Protein AF-A0A7S3BMP3-F1 (afdb_monomer)

Secondary structure (DSSP, 8-state):
---EEEESS-TTSHHHHHHHTTTTTT-EE--S--SHHHHHHHHTTS-EEEEE--TTTTS-GGGSPP-HHHHHHHHHTT-EEEEE---HHHHHHTBTTEEEE-HHHHHHHHHHHHT-S-HHHHHHHHHHHHHHHT-HHHHHHHTT--GGGS--GGGHHHHHTSPP-----PPP---------------------------PPP------------------------------

Structure (mmCIF, N/CA/C/O backbone):
data_AF-A0A7S3BMP3-F1
#
_entry.id   AF-A0A7S3BMP3-F1
#
loop_
_atom_site.group_PDB
_atom_site.id
_atom_site.type_symbol
_atom_site.label_atom_id
_atom_site.label_alt_id
_atom_site.label_comp_id
_atom_site.label_asym_id
_atom_site.label_entity_id
_atom_site.label_seq_id
_atom_site.pdbx_PDB_ins_code
_atom_site.Cartn_x
_atom_site.Cartn_y
_atom_site.Cartn_z
_atom_site.occupancy
_atom_site.B_iso_or_equiv
_atom_site.auth_seq_id
_atom_site.auth_comp_id
_atom_site.auth_asym_id
_atom_site.auth_atom_id
_atom_site.pdbx_PDB_model_num
ATOM 1 N N . SER A 1 1 ? -17.776 -0.643 12.050 1.00 84.88 1 SER A N 1
ATOM 2 C CA . SER A 1 1 ? -16.467 -0.207 12.570 1.00 84.88 1 SER A CA 1
ATOM 3 C C . SER A 1 1 ? -15.892 0.870 11.683 1.00 84.88 1 SER A C 1
ATOM 5 O O . SER A 1 1 ? -15.974 0.724 10.465 1.00 84.88 1 SER A O 1
ATOM 7 N N . ALA A 1 2 ? -15.341 1.925 12.284 1.00 92.81 2 ALA A N 1
ATOM 8 C CA . ALA A 1 2 ? -14.641 2.977 11.555 1.00 92.81 2 ALA A CA 1
ATOM 9 C C . ALA A 1 2 ? -13.410 2.409 10.816 1.00 92.81 2 ALA A C 1
ATOM 11 O O . ALA A 1 2 ? -12.827 1.422 11.285 1.00 92.81 2 ALA A O 1
ATOM 12 N N . PRO A 1 3 ? -13.031 2.983 9.661 1.00 96.38 3 PRO A N 1
ATOM 13 C CA . PRO A 1 3 ? -11.781 2.636 9.006 1.00 96.38 3 PRO A CA 1
ATOM 14 C C . PRO A 1 3 ? -10.587 3.057 9.869 1.00 96.38 3 PRO A C 1
ATOM 16 O O . PRO A 1 3 ? -10.658 4.025 10.625 1.00 96.38 3 PRO A O 1
ATOM 19 N N . ARG A 1 4 ? -9.481 2.325 9.749 1.00 97.19 4 ARG A N 1
ATOM 20 C CA . ARG A 1 4 ? -8.233 2.596 10.469 1.00 97.19 4 ARG A CA 1
ATOM 21 C C . ARG A 1 4 ? -7.060 2.650 9.510 1.00 97.19 4 ARG A C 1
ATOM 23 O O . ARG A 1 4 ? -6.982 1.824 8.603 1.00 97.19 4 ARG A O 1
ATOM 30 N N . ALA A 1 5 ? -6.142 3.582 9.742 1.00 97.94 5 ALA A N 1
ATOM 31 C CA . ALA A 1 5 ? -4.924 3.699 8.958 1.00 97.94 5 ALA A CA 1
ATOM 32 C C . ALA A 1 5 ? -3.720 3.110 9.713 1.00 97.94 5 ALA A C 1
ATOM 34 O O . ALA A 1 5 ? -3.525 3.347 10.908 1.00 97.94 5 ALA A O 1
ATOM 35 N N . LEU A 1 6 ? -2.932 2.296 9.019 1.00 97.81 6 LEU A N 1
ATOM 36 C CA . LEU A 1 6 ? -1.834 1.501 9.555 1.00 97.81 6 LEU A CA 1
ATOM 37 C C . LEU A 1 6 ? -0.587 1.734 8.705 1.00 97.81 6 LEU A C 1
ATOM 39 O O . LEU A 1 6 ? -0.662 1.710 7.483 1.00 97.81 6 LEU A O 1
ATOM 43 N N . PHE A 1 7 ? 0.563 1.930 9.330 1.00 97.38 7 PHE A N 1
ATOM 44 C CA . PHE A 1 7 ? 1.823 2.137 8.626 1.00 97.38 7 PHE A CA 1
ATOM 45 C C . PHE A 1 7 ? 2.618 0.839 8.503 1.00 97.38 7 PHE A C 1
ATOM 47 O O . PHE A 1 7 ? 2.866 0.160 9.498 1.00 97.38 7 PHE A O 1
ATOM 54 N N . LEU A 1 8 ? 3.023 0.495 7.281 1.00 96.00 8 LEU A N 1
ATOM 55 C CA . LEU A 1 8 ? 3.808 -0.695 6.966 1.00 96.00 8 LEU A CA 1
ATOM 56 C C . LEU A 1 8 ? 5.298 -0.413 7.129 1.00 96.00 8 LEU A C 1
ATOM 58 O O . LEU A 1 8 ? 6.032 -0.211 6.167 1.00 96.00 8 LEU A O 1
ATOM 62 N N . GLY A 1 9 ? 5.783 -0.460 8.360 1.00 92.38 9 GLY A N 1
ATOM 63 C CA . GLY A 1 9 ? 7.191 -0.209 8.609 1.00 92.38 9 GLY A CA 1
ATOM 64 C C . GLY A 1 9 ? 7.473 0.201 10.032 1.00 92.38 9 GLY A C 1
ATOM 65 O O . GLY A 1 9 ? 6.566 0.399 10.839 1.00 92.38 9 GLY A O 1
ATOM 66 N N . ASP A 1 10 ? 8.762 0.299 10.310 1.00 93.50 10 ASP A N 1
ATOM 67 C CA . ASP A 1 10 ? 9.271 0.910 11.520 1.00 93.50 10 ASP A CA 1
ATOM 68 C C . ASP A 1 10 ? 9.421 2.427 11.280 1.00 93.50 10 ASP A C 1
ATOM 70 O O . ASP A 1 10 ? 10.140 2.811 10.346 1.00 93.50 10 ASP A O 1
ATOM 74 N N . PRO A 1 11 ? 8.681 3.274 12.020 1.00 91.56 11 PRO A N 1
ATOM 75 C CA . PRO A 1 11 ? 8.736 4.725 11.874 1.00 91.56 11 PRO A CA 1
ATOM 76 C C . PRO A 1 11 ? 10.006 5.343 12.467 1.00 91.56 11 PRO A C 1
ATOM 78 O O . PRO A 1 11 ? 10.297 6.494 12.157 1.00 91.56 11 PRO A O 1
ATOM 81 N N . ASP A 1 12 ? 10.738 4.607 13.303 1.00 91.06 12 ASP A N 1
ATOM 82 C CA . ASP A 1 12 ? 11.888 5.121 14.047 1.00 91.06 12 ASP A CA 1
ATOM 83 C C . ASP A 1 12 ? 13.221 4.758 13.370 1.00 91.06 12 ASP A C 1
ATOM 85 O O . ASP A 1 12 ? 14.288 5.180 13.812 1.00 91.06 12 ASP A O 1
ATOM 89 N N . LEU A 1 13 ? 13.171 4.043 12.237 1.00 90.62 13 LEU A N 1
ATOM 90 C CA . LEU A 1 13 ? 14.314 3.937 11.333 1.00 90.62 13 LEU A CA 1
ATOM 91 C C . LEU A 1 13 ? 14.705 5.337 10.853 1.00 90.62 13 LEU A C 1
ATOM 93 O O . LEU A 1 13 ? 13.881 6.045 10.271 1.00 90.62 13 LEU A O 1
ATOM 97 N N . GLU A 1 14 ? 15.971 5.705 11.052 1.00 89.00 14 GLU A N 1
ATOM 98 C CA . GLU A 1 14 ? 16.515 7.035 10.744 1.00 89.00 14 GLU A CA 1
ATOM 99 C C . GLU A 1 14 ? 16.154 7.506 9.326 1.00 89.00 14 GLU A C 1
ATOM 101 O O . GLU A 1 14 ? 15.726 8.642 9.121 1.00 89.00 14 GLU A O 1
ATOM 106 N N . GLU A 1 15 ? 16.233 6.593 8.356 1.00 87.31 15 GLU A N 1
ATOM 107 C CA . GLU A 1 15 ? 15.939 6.852 6.945 1.00 87.31 15 GLU A CA 1
ATOM 108 C C . GLU A 1 15 ? 14.454 7.207 6.689 1.00 87.31 15 GLU A C 1
ATOM 110 O O . GLU A 1 15 ? 14.139 7.874 5.704 1.00 87.31 15 GLU A O 1
ATOM 115 N N . ARG A 1 16 ? 13.538 6.802 7.585 1.00 89.19 16 ARG A N 1
ATOM 116 C CA . ARG A 1 16 ? 12.077 6.985 7.475 1.00 89.19 16 ARG A CA 1
ATOM 117 C C . ARG A 1 16 ? 11.505 8.043 8.408 1.00 89.19 16 ARG A C 1
ATOM 119 O O . ARG A 1 16 ? 10.469 8.618 8.069 1.00 89.19 16 ARG A O 1
ATOM 126 N N . ALA A 1 17 ? 12.147 8.300 9.547 1.00 89.69 17 ALA A N 1
ATOM 127 C CA . ALA A 1 17 ? 11.606 9.138 10.617 1.00 89.69 17 ALA A CA 1
ATOM 128 C C . ALA A 1 17 ? 11.091 10.489 10.096 1.00 89.69 17 ALA A C 1
ATOM 130 O O . ALA A 1 17 ? 9.929 10.837 10.305 1.00 89.69 17 ALA A O 1
ATOM 131 N N . ARG A 1 18 ? 11.905 11.180 9.285 1.00 88.31 18 ARG A N 1
ATOM 132 C CA . ARG A 1 18 ? 11.559 12.492 8.707 1.00 88.31 18 ARG A CA 1
ATOM 133 C C . ARG A 1 18 ? 10.336 12.454 7.787 1.00 88.31 18 ARG A C 1
ATOM 135 O O . ARG A 1 18 ? 9.544 13.389 7.769 1.00 88.31 18 ARG A O 1
ATOM 142 N N . CYS A 1 19 ? 10.167 11.386 7.012 1.00 90.06 19 CYS A N 1
ATOM 143 C CA . CYS A 1 19 ? 9.026 11.246 6.105 1.00 90.06 19 CYS A CA 1
ATOM 144 C C . CYS A 1 19 ? 7.752 10.821 6.839 1.00 90.06 19 CYS A C 1
ATOM 146 O O . CYS A 1 19 ? 6.643 11.069 6.366 1.00 90.06 19 CYS A O 1
ATOM 148 N N . PHE A 1 20 ? 7.906 10.168 7.990 1.00 92.62 20 PHE A N 1
ATOM 149 C CA . PHE A 1 20 ? 6.795 9.680 8.787 1.00 92.62 20 PHE A CA 1
ATOM 150 C C . PHE A 1 20 ? 6.153 10.764 9.661 1.00 92.62 20 PHE A C 1
ATOM 152 O O . PHE A 1 20 ? 4.978 10.639 10.004 1.00 92.62 20 PHE A O 1
ATOM 159 N N . ASP A 1 21 ? 6.862 11.846 9.987 1.00 91.62 21 ASP A N 1
ATOM 160 C CA . ASP A 1 21 ? 6.360 12.894 10.888 1.00 91.62 21 ASP A CA 1
ATOM 161 C C . ASP A 1 21 ? 4.999 13.462 10.458 1.00 91.62 21 ASP A C 1
ATOM 163 O O . ASP A 1 21 ? 4.085 13.596 11.275 1.00 91.62 21 ASP A O 1
ATOM 167 N N . GLY A 1 22 ? 4.798 13.680 9.154 1.00 89.81 22 GLY A N 1
ATOM 168 C CA . GLY A 1 22 ? 3.518 14.141 8.605 1.00 89.81 22 GLY A CA 1
ATOM 169 C C . GLY A 1 22 ? 2.367 13.130 8.722 1.00 89.81 22 GLY A C 1
ATOM 170 O O . GLY A 1 22 ? 1.196 13.516 8.637 1.00 89.81 22 GLY A O 1
ATOM 171 N N . LEU A 1 23 ? 2.676 11.849 8.936 1.00 95.31 23 LEU A N 1
ATOM 172 C CA . LEU A 1 23 ? 1.728 10.737 9.044 1.00 95.31 23 LEU A CA 1
ATOM 173 C C . LEU A 1 23 ? 1.506 10.275 10.490 1.00 95.31 23 LEU A C 1
ATOM 175 O O . LEU A 1 23 ? 0.469 9.673 10.763 1.00 95.31 23 LEU A O 1
ATOM 179 N N . ARG A 1 24 ? 2.420 10.582 11.421 1.00 95.44 24 ARG A N 1
ATOM 180 C CA . ARG A 1 24 ? 2.445 10.058 12.802 1.00 95.44 24 ARG A CA 1
ATOM 181 C C . ARG A 1 24 ? 1.131 10.244 13.571 1.00 95.44 24 ARG A C 1
ATOM 183 O O . ARG A 1 24 ? 0.750 9.377 14.346 1.00 95.44 24 ARG A O 1
ATOM 190 N N . ALA A 1 25 ? 0.412 11.339 13.323 1.00 95.44 25 ALA A N 1
ATOM 191 C CA . ALA A 1 25 ? -0.882 11.615 13.956 1.00 95.44 25 ALA A CA 1
ATOM 192 C C . ALA A 1 25 ? -2.070 10.833 13.353 1.00 95.44 25 ALA A C 1
ATOM 194 O O . ALA A 1 25 ? -3.151 10.822 13.934 1.00 95.44 25 ALA A O 1
ATOM 195 N N . LEU A 1 26 ? -1.903 10.225 12.174 1.00 96.44 26 LEU A N 1
ATOM 196 C CA . LEU A 1 26 ? -2.984 9.600 11.403 1.00 96.44 26 LEU A CA 1
ATOM 197 C C . LEU A 1 26 ? -2.909 8.075 11.374 1.00 96.44 26 LEU A C 1
ATOM 199 O O . LEU A 1 26 ? -3.932 7.418 11.190 1.00 96.44 26 LEU A O 1
ATOM 203 N N . VAL A 1 27 ? -1.708 7.510 11.488 1.00 97.31 27 VAL A N 1
ATOM 204 C CA . VAL A 1 27 ? -1.471 6.086 11.236 1.00 97.31 27 VAL A CA 1
ATOM 205 C C . VAL A 1 27 ? -0.788 5.419 12.421 1.00 97.31 27 VAL A C 1
ATOM 207 O O . VAL A 1 27 ? 0.075 6.003 13.071 1.00 97.31 27 VAL A O 1
ATOM 210 N N . ARG A 1 28 ? -1.135 4.156 12.677 1.00 96.81 28 ARG A N 1
ATOM 211 C CA . ARG A 1 28 ? -0.465 3.337 13.697 1.00 96.81 28 ARG A CA 1
ATOM 212 C C . ARG A 1 28 ? 0.578 2.417 13.050 1.00 96.81 28 ARG A C 1
ATOM 214 O O . ARG A 1 28 ? 0.211 1.697 12.121 1.00 96.81 28 ARG A O 1
ATOM 221 N N . PRO A 1 29 ? 1.832 2.370 13.528 1.00 96.19 29 PRO A N 1
ATOM 222 C CA . PRO A 1 29 ? 2.855 1.498 12.956 1.00 96.19 29 PRO A CA 1
ATOM 223 C C . PRO A 1 29 ? 2.541 0.008 13.139 1.00 96.19 29 PRO A C 1
ATOM 225 O O . PRO A 1 29 ? 1.998 -0.419 14.160 1.00 96.19 29 PRO A O 1
ATOM 228 N N . VAL A 1 30 ? 2.885 -0.778 12.117 1.00 95.44 30 VAL A N 1
ATOM 229 C CA . VAL A 1 30 ? 2.781 -2.239 12.059 1.00 95.44 30 VAL A CA 1
ATOM 230 C C . VAL A 1 30 ? 4.002 -2.787 11.303 1.00 95.44 30 VAL A C 1
ATOM 232 O O . VAL A 1 30 ? 4.040 -2.857 10.071 1.00 95.44 30 VAL A O 1
ATOM 235 N N . ASN A 1 31 ? 5.027 -3.197 12.046 1.00 91.38 31 ASN A N 1
ATOM 236 C CA . ASN A 1 31 ? 6.322 -3.648 11.515 1.00 91.38 31 ASN A CA 1
ATOM 237 C C . ASN A 1 31 ? 6.589 -5.158 11.674 1.00 91.38 31 ASN A C 1
ATOM 239 O O . ASN A 1 31 ? 7.436 -5.698 10.971 1.00 91.38 31 ASN A O 1
ATOM 243 N N . HIS A 1 32 ? 5.852 -5.859 12.537 1.00 91.06 32 HIS A N 1
ATOM 244 C CA . HIS A 1 32 ? 6.104 -7.266 12.886 1.00 91.06 32 HIS A CA 1
ATOM 245 C C . HIS A 1 32 ? 5.266 -8.283 12.088 1.00 91.06 32 HIS A C 1
ATOM 247 O O . HIS A 1 32 ? 5.291 -9.476 12.383 1.00 91.06 32 HIS A O 1
ATOM 253 N N . ILE A 1 33 ? 4.499 -7.834 11.090 1.00 92.88 33 ILE A N 1
ATOM 254 C CA . ILE A 1 33 ? 3.562 -8.687 10.345 1.00 92.88 33 ILE A CA 1
ATOM 255 C C . ILE A 1 33 ? 4.066 -8.940 8.926 1.00 92.88 33 ILE A C 1
ATOM 257 O O . ILE A 1 33 ? 4.252 -7.998 8.152 1.00 92.88 33 ILE A O 1
ATOM 261 N N . TRP A 1 34 ? 4.219 -10.230 8.610 1.00 91.94 34 TRP A N 1
ATOM 262 C CA . TRP A 1 34 ? 4.847 -10.740 7.384 1.00 91.94 34 TRP A CA 1
ATOM 263 C C . TRP A 1 34 ? 4.090 -11.911 6.741 1.00 91.94 34 TRP A C 1
ATOM 265 O O . TRP A 1 34 ? 4.636 -12.611 5.892 1.00 91.94 34 TRP A O 1
ATOM 275 N N . ASN A 1 35 ? 2.847 -12.172 7.156 1.00 95.06 35 ASN A N 1
ATOM 276 C CA . ASN A 1 35 ? 2.035 -13.243 6.584 1.00 95.06 35 ASN A CA 1
ATOM 277 C C . ASN A 1 35 ? 0.568 -12.828 6.415 1.00 95.06 35 ASN A C 1
ATOM 279 O O . ASN A 1 35 ? 0.055 -11.961 7.125 1.00 95.06 35 ASN A O 1
ATOM 283 N N . VAL A 1 36 ? -0.111 -13.484 5.472 1.00 95.38 36 VAL A N 1
ATOM 284 C CA . VAL A 1 36 ? -1.492 -13.163 5.082 1.00 95.38 36 VAL A CA 1
ATOM 285 C C . VAL A 1 36 ? -2.482 -13.379 6.228 1.00 95.38 36 VAL A C 1
ATOM 287 O O . VAL A 1 36 ? -3.408 -12.589 6.371 1.00 95.38 36 VAL A O 1
ATOM 290 N N . SER A 1 37 ? -2.301 -14.412 7.058 1.00 96.56 37 SER A N 1
ATOM 291 C CA . SER A 1 37 ? -3.217 -14.708 8.171 1.00 96.56 37 SER A CA 1
ATOM 292 C C . SER A 1 37 ? -3.239 -13.572 9.199 1.00 96.56 37 SER A C 1
ATOM 294 O O . SER A 1 37 ? -4.298 -13.050 9.536 1.00 96.56 37 SER A O 1
ATOM 296 N N . ALA A 1 38 ? -2.069 -13.081 9.601 1.00 95.88 38 ALA A N 1
ATOM 297 C CA . ALA A 1 38 ? -1.952 -11.943 10.504 1.00 95.88 38 ALA A CA 1
ATOM 298 C C . ALA A 1 38 ? -2.506 -10.644 9.886 1.00 95.88 38 ALA A C 1
ATOM 300 O O . ALA A 1 38 ? -3.177 -9.871 10.574 1.00 95.88 38 ALA A O 1
ATOM 301 N N . PHE A 1 39 ? -2.309 -10.418 8.580 1.00 96.75 39 PHE A N 1
ATOM 302 C CA . PHE A 1 39 ? -2.974 -9.309 7.889 1.00 96.75 39 PHE A CA 1
ATOM 303 C C . PHE A 1 39 ? -4.497 -9.463 7.852 1.00 96.75 39 PHE A C 1
ATOM 305 O O . PHE A 1 39 ? -5.196 -8.468 8.024 1.00 96.75 39 PHE A O 1
ATOM 312 N N . ARG A 1 40 ? -5.032 -10.679 7.686 1.00 96.50 40 ARG A N 1
ATOM 313 C CA . ARG A 1 40 ? -6.480 -10.936 7.756 1.00 96.50 40 ARG A CA 1
ATOM 314 C C . ARG A 1 40 ? -7.029 -10.614 9.135 1.00 96.50 40 ARG A C 1
ATOM 316 O O . ARG A 1 40 ? -8.026 -9.911 9.210 1.00 96.50 40 ARG A O 1
ATOM 323 N N . THR A 1 41 ? -6.343 -11.004 10.207 1.00 95.88 41 TH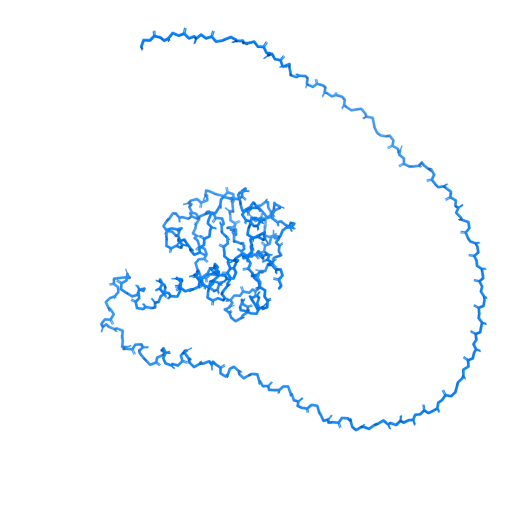R A N 1
ATOM 324 C CA . THR A 1 41 ? -6.710 -10.601 11.575 1.00 95.88 41 THR A CA 1
ATOM 325 C C . THR A 1 41 ? -6.723 -9.078 11.728 1.00 95.88 41 THR A C 1
ATOM 327 O O . THR A 1 41 ? -7.580 -8.522 12.411 1.00 95.88 41 THR A O 1
ATOM 330 N N . LEU A 1 42 ? -5.817 -8.358 11.055 1.00 94.62 42 LEU A N 1
ATOM 331 C CA . LEU A 1 42 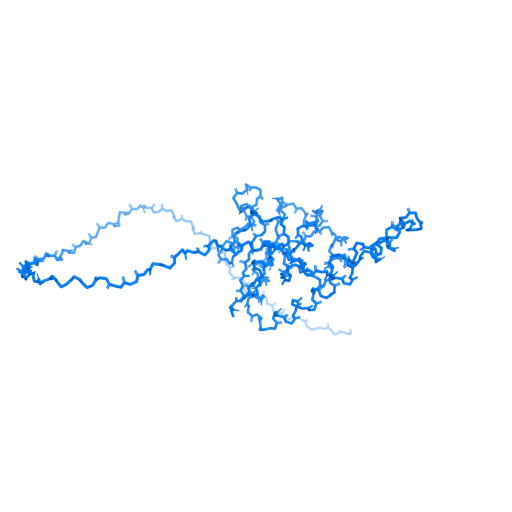? -5.874 -6.896 11.009 1.00 94.62 42 LEU A CA 1
ATOM 332 C C . LEU A 1 42 ? -6.985 -6.333 10.105 1.00 94.62 42 LEU A C 1
ATOM 334 O O . LEU A 1 42 ? -7.399 -5.190 10.291 1.00 94.62 42 LEU A O 1
ATOM 338 N N . CYS A 1 43 ? -7.460 -7.067 9.116 1.00 94.88 43 CYS A N 1
ATOM 339 C CA . CYS A 1 43 ? -8.583 -6.628 8.290 1.00 94.88 43 CYS A CA 1
ATOM 340 C C . CYS A 1 43 ? -9.930 -7.077 8.874 1.00 94.88 43 CYS A C 1
ATOM 342 O O . CYS A 1 43 ? -10.981 -6.659 8.395 1.00 94.88 43 CYS A O 1
ATOM 344 N N . ASP A 1 44 ? -9.918 -7.909 9.917 1.00 92.81 44 ASP A N 1
ATOM 345 C CA . ASP A 1 44 ? -11.135 -8.439 10.502 1.00 92.81 44 ASP A CA 1
ATOM 346 C C . ASP A 1 44 ? -11.926 -7.357 11.250 1.00 92.81 44 ASP A C 1
ATOM 348 O O . ASP A 1 44 ? -11.382 -6.440 11.879 1.00 92.81 44 ASP A O 1
ATOM 352 N N . GLY A 1 45 ? -13.248 -7.425 11.113 1.00 86.75 45 GLY A N 1
ATOM 353 C CA . GLY A 1 45 ? -14.201 -6.518 11.745 1.0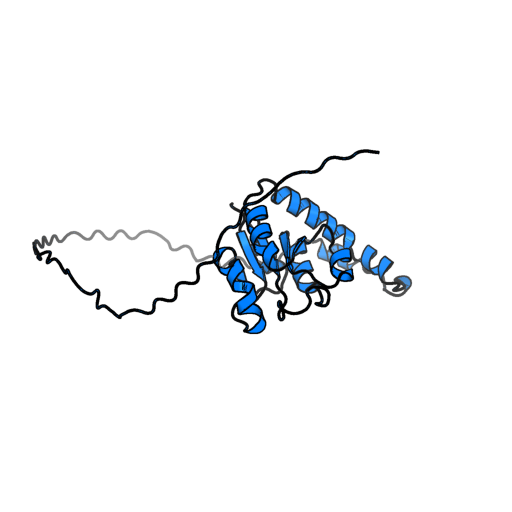0 86.75 45 GLY A CA 1
ATOM 354 C C . GLY A 1 45 ? -14.131 -5.042 11.318 1.00 86.75 45 GLY A C 1
ATOM 355 O O . GLY A 1 45 ? -15.030 -4.278 11.677 1.00 86.75 45 GLY A O 1
ATOM 356 N N . SER A 1 46 ? -13.131 -4.592 10.551 1.00 92.38 46 SER A N 1
ATOM 357 C CA . SER A 1 46 ? -12.929 -3.174 10.207 1.00 92.38 46 SER A CA 1
ATOM 358 C C . SER A 1 46 ? -12.185 -2.966 8.887 1.00 92.38 46 SER A C 1
ATOM 360 O O . SER A 1 46 ? -11.436 -3.817 8.432 1.00 92.38 46 SER A O 1
ATOM 362 N N . VAL A 1 47 ? -12.384 -1.806 8.260 1.00 94.88 47 VAL A N 1
ATOM 363 C CA . VAL A 1 47 ? -11.631 -1.432 7.056 1.00 94.88 47 VAL A CA 1
ATOM 364 C C . VAL A 1 47 ? -10.216 -1.018 7.459 1.00 94.88 47 VAL A C 1
ATOM 366 O O . VAL A 1 47 ? -10.052 -0.051 8.201 1.00 94.88 47 VAL A O 1
ATOM 369 N N . ALA A 1 48 ? -9.203 -1.721 6.955 1.00 97.31 48 ALA A N 1
ATOM 370 C CA . ALA A 1 48 ? -7.799 -1.386 7.173 1.00 97.31 48 ALA A CA 1
ATOM 371 C C . ALA A 1 48 ? -7.198 -0.707 5.931 1.00 97.31 48 ALA A C 1
ATOM 373 O O . ALA A 1 48 ? -7.221 -1.261 4.830 1.00 97.31 48 ALA A O 1
ATOM 374 N N . ILE A 1 49 ? -6.659 0.495 6.126 1.00 98.38 49 ILE A N 1
ATOM 375 C CA . ILE A 1 49 ? -5.907 1.263 5.132 1.00 98.38 49 ILE A CA 1
ATOM 376 C C . ILE A 1 49 ? -4.439 1.174 5.523 1.00 98.38 49 ILE A C 1
ATOM 378 O O . ILE A 1 49 ? -4.038 1.679 6.565 1.00 98.38 49 ILE A O 1
ATOM 382 N N . PHE A 1 50 ? -3.633 0.527 4.704 1.00 98.38 50 PHE A N 1
ATOM 383 C CA . PHE A 1 50 ? -2.203 0.411 4.907 1.00 98.38 50 PHE A CA 1
ATOM 384 C C . PHE A 1 50 ? -1.479 1.511 4.137 1.00 98.38 50 PHE A C 1
ATOM 386 O O . PHE A 1 50 ? -1.852 1.837 3.012 1.00 98.38 50 PHE A O 1
ATOM 393 N N . VAL A 1 51 ? -0.448 2.079 4.750 1.00 98.25 51 VAL A N 1
ATOM 394 C CA . VAL A 1 51 ? 0.395 3.126 4.177 1.00 98.25 51 VAL A CA 1
ATOM 395 C C . VAL A 1 51 ? 1.817 2.602 4.097 1.00 98.25 51 VAL A C 1
ATOM 397 O O . VAL A 1 51 ? 2.397 2.234 5.118 1.00 98.25 51 VAL A O 1
ATOM 400 N N . ASN A 1 52 ? 2.362 2.562 2.888 1.00 97.31 52 ASN A N 1
ATOM 401 C CA . ASN A 1 52 ? 3.735 2.171 2.609 1.00 97.31 52 ASN A CA 1
ATOM 402 C C . ASN A 1 52 ? 4.587 3.402 2.275 1.00 97.31 52 ASN A C 1
ATOM 404 O O . ASN A 1 52 ? 4.197 4.223 1.447 1.00 97.31 52 ASN A O 1
ATOM 408 N N . VAL A 1 53 ? 5.759 3.507 2.899 1.00 95.94 53 VAL A N 1
ATOM 409 C CA . VAL A 1 53 ? 6.771 4.532 2.606 1.00 95.94 53 VAL A CA 1
ATOM 410 C C . VAL A 1 53 ? 8.114 3.831 2.446 1.00 95.94 53 VAL A C 1
ATOM 412 O O . VAL A 1 53 ? 8.475 2.966 3.254 1.00 95.94 53 VAL A O 1
ATOM 415 N N . HIS A 1 54 ? 8.867 4.186 1.406 1.00 94.88 54 HIS A N 1
ATOM 416 C CA . HIS A 1 54 ? 10.157 3.558 1.130 1.00 94.88 54 HIS A CA 1
ATOM 417 C C . HIS A 1 54 ? 11.162 3.848 2.255 1.00 94.88 54 HIS A C 1
ATOM 419 O O . HIS A 1 54 ? 11.018 4.812 3.003 1.00 94.88 54 HIS A O 1
ATOM 425 N N . LYS A 1 55 ? 12.176 2.990 2.437 1.00 90.50 55 LYS A N 1
ATOM 426 C CA . LYS A 1 55 ? 13.218 3.226 3.458 1.00 90.50 55 LYS A CA 1
ATOM 427 C C . LYS A 1 55 ? 13.936 4.550 3.221 1.00 90.50 55 LYS A C 1
ATOM 429 O O . LYS A 1 55 ? 14.042 5.344 4.137 1.00 90.50 55 LYS A O 1
ATOM 434 N N . ARG A 1 56 ? 14.322 4.821 1.975 1.00 89.38 56 ARG A N 1
ATOM 435 C CA . ARG A 1 56 ? 14.988 6.058 1.553 1.00 89.38 56 ARG A CA 1
ATOM 436 C C . ARG A 1 56 ? 13.996 7.009 0.897 1.00 89.38 56 ARG A C 1
ATOM 438 O O . ARG A 1 56 ? 14.144 7.396 -0.255 1.00 89.38 56 ARG A O 1
ATOM 445 N N . CYS A 1 57 ? 12.950 7.341 1.636 1.00 87.44 57 CYS A N 1
ATOM 446 C CA . CYS A 1 57 ? 11.786 8.082 1.156 1.00 87.44 57 CYS A CA 1
ATOM 447 C C . CYS A 1 57 ? 12.091 9.484 0.601 1.00 87.44 57 CYS A C 1
ATOM 449 O O . CYS A 1 57 ? 11.268 10.033 -0.119 1.00 87.44 57 CYS A O 1
ATOM 451 N N . THR A 1 58 ? 13.255 10.065 0.896 1.00 85.38 58 THR A N 1
ATOM 452 C CA . THR A 1 58 ? 13.696 11.350 0.329 1.00 85.38 58 THR A CA 1
ATOM 453 C C . THR A 1 58 ? 14.420 11.222 -1.014 1.00 85.38 58 THR A C 1
ATOM 455 O O . THR A 1 58 ? 14.697 12.236 -1.651 1.00 85.38 58 THR A O 1
ATOM 458 N N . GLN A 1 59 ? 14.759 10.003 -1.448 1.00 84.25 59 GLN A N 1
ATOM 459 C CA . GLN A 1 59 ? 15.333 9.766 -2.773 1.00 84.25 59 GLN A CA 1
ATOM 460 C C . GLN A 1 59 ? 14.266 9.927 -3.861 1.00 84.25 59 GLN A C 1
ATOM 462 O O . GLN A 1 59 ? 13.074 9.959 -3.563 1.00 84.25 59 GLN A O 1
ATOM 467 N N . SER A 1 60 ? 14.701 10.026 -5.124 1.00 81.31 60 SER A N 1
ATOM 468 C CA . SER A 1 60 ? 13.790 10.114 -6.272 1.00 81.31 60 SER A CA 1
ATOM 469 C C . SER A 1 60 ? 12.722 9.024 -6.183 1.00 81.31 60 SER A C 1
ATOM 471 O O . SER A 1 60 ? 13.031 7.833 -6.249 1.00 81.31 60 SER A O 1
ATOM 473 N N . GLU A 1 61 ? 11.465 9.433 -6.007 1.00 77.25 61 GLU A N 1
ATOM 474 C CA . GLU A 1 61 ? 10.366 8.497 -5.760 1.00 77.25 61 GLU A CA 1
ATOM 475 C C . GLU A 1 61 ? 10.150 7.561 -6.968 1.00 77.25 61 GLU A C 1
ATOM 477 O O . GLU A 1 61 ? 9.701 6.432 -6.822 1.00 77.25 61 GLU A O 1
ATOM 482 N N . LEU A 1 62 ? 10.573 7.986 -8.163 1.00 83.19 62 LEU A N 1
ATOM 483 C CA . LEU A 1 62 ? 10.420 7.245 -9.419 1.00 83.19 62 LEU A CA 1
ATOM 484 C C . LEU A 1 62 ? 11.511 6.192 -9.670 1.00 83.19 62 LEU A C 1
ATOM 486 O O . LEU A 1 62 ? 11.506 5.548 -10.716 1.00 83.19 62 LEU A O 1
ATOM 490 N N . THR A 1 63 ? 12.461 6.016 -8.748 1.00 88.75 63 THR A N 1
ATOM 491 C CA . THR A 1 63 ? 13.523 5.001 -8.875 1.00 88.75 63 THR A CA 1
ATOM 492 C C . THR A 1 63 ? 13.463 3.922 -7.800 1.00 88.75 63 THR A C 1
ATOM 494 O O . THR A 1 63 ? 14.208 2.946 -7.876 1.00 88.75 63 THR A O 1
ATOM 497 N N . GLN A 1 64 ? 12.591 4.071 -6.800 1.00 92.62 64 GLN A N 1
ATOM 498 C CA . GLN A 1 64 ? 12.468 3.093 -5.724 1.00 92.62 64 GLN A CA 1
ATOM 499 C C . GLN A 1 64 ? 11.638 1.889 -6.189 1.00 92.62 64 GLN A C 1
ATOM 501 O O . GLN A 1 64 ? 10.556 2.080 -6.749 1.00 92.62 64 GLN A O 1
ATOM 506 N N . PRO A 1 65 ? 12.091 0.650 -5.933 1.00 95.00 65 PRO A N 1
ATOM 507 C CA . PRO A 1 65 ? 11.284 -0.526 -6.217 1.00 95.00 65 PRO A CA 1
ATOM 508 C C . PRO A 1 65 ? 10.072 -0.572 -5.284 1.00 95.00 65 PRO A C 1
ATOM 510 O O . PRO A 1 65 ? 10.163 -0.270 -4.086 1.00 95.00 65 PRO A O 1
ATOM 513 N N . PHE A 1 66 ? 8.933 -0.994 -5.817 1.00 96.56 66 PHE A N 1
ATOM 514 C CA . PHE A 1 66 ? 7.741 -1.222 -5.014 1.00 96.56 66 PHE A CA 1
ATOM 515 C C . PHE A 1 66 ? 7.883 -2.484 -4.143 1.00 96.56 66 PHE A C 1
ATOM 517 O O . PHE A 1 66 ? 8.382 -3.516 -4.589 1.00 96.56 66 PHE A O 1
ATOM 524 N N . GLU A 1 67 ? 7.405 -2.444 -2.891 1.00 95.31 67 GLU A N 1
ATOM 525 C CA . GLU A 1 67 ? 7.427 -3.595 -1.966 1.00 95.31 67 GLU A CA 1
ATOM 526 C C . GLU A 1 67 ? 6.336 -4.637 -2.323 1.00 95.31 67 GLU A C 1
ATOM 528 O O . GLU A 1 67 ? 5.451 -4.956 -1.522 1.00 95.31 67 GLU A O 1
ATOM 533 N N . ALA A 1 68 ? 6.397 -5.182 -3.543 1.00 96.31 68 ALA A N 1
ATOM 534 C CA . ALA A 1 68 ? 5.385 -6.041 -4.161 1.00 96.31 68 ALA A CA 1
ATOM 535 C C . ALA A 1 68 ? 4.978 -7.245 -3.293 1.00 96.31 68 ALA A C 1
ATOM 537 O O . ALA A 1 68 ? 3.791 -7.550 -3.166 1.00 96.31 68 ALA A O 1
ATOM 538 N N . VAL A 1 69 ? 5.944 -7.896 -2.631 1.00 95.31 69 VAL A N 1
ATOM 539 C CA . VAL A 1 69 ? 5.688 -9.048 -1.744 1.00 95.31 69 VAL A CA 1
ATOM 540 C C . VAL A 1 69 ? 4.763 -8.658 -0.591 1.00 95.31 69 VAL A C 1
ATOM 542 O O . VAL A 1 69 ? 3.781 -9.347 -0.312 1.00 95.31 69 VAL A O 1
ATOM 545 N N . ARG A 1 70 ? 5.037 -7.528 0.067 1.00 95.50 70 ARG A N 1
ATOM 546 C CA . ARG A 1 70 ? 4.236 -7.059 1.201 1.00 95.50 70 ARG A CA 1
ATOM 547 C C . ARG A 1 70 ? 2.879 -6.534 0.742 1.00 95.50 70 ARG A C 1
ATOM 549 O O . ARG A 1 70 ? 1.863 -6.815 1.379 1.00 95.50 70 ARG A O 1
ATOM 556 N N . ALA A 1 71 ? 2.846 -5.844 -0.395 1.00 97.38 71 ALA A N 1
ATOM 557 C CA . ALA A 1 71 ? 1.612 -5.387 -1.020 1.00 97.38 71 ALA A CA 1
ATOM 558 C C . ALA A 1 71 ? 0.673 -6.552 -1.366 1.00 97.38 71 ALA A C 1
ATOM 560 O O . ALA A 1 71 ? -0.513 -6.501 -1.043 1.00 97.38 71 ALA A O 1
ATOM 561 N N . ALA A 1 72 ? 1.200 -7.636 -1.943 1.00 97.50 72 ALA A N 1
ATOM 562 C CA . ALA A 1 72 ? 0.429 -8.831 -2.274 1.00 97.50 72 ALA A CA 1
ATOM 563 C C . ALA A 1 72 ? -0.237 -9.451 -1.036 1.00 97.50 72 ALA A C 1
ATOM 565 O O . ALA A 1 72 ? -1.399 -9.859 -1.097 1.00 97.50 72 ALA A O 1
ATOM 566 N N . GLN A 1 73 ? 0.459 -9.479 0.105 1.00 97.50 73 GLN A N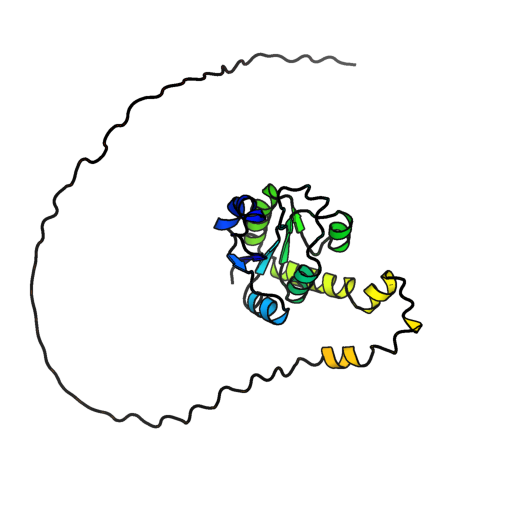 1
ATOM 567 C CA . GLN A 1 73 ? -0.101 -9.990 1.359 1.00 97.50 73 GLN A CA 1
ATOM 568 C C . GLN A 1 73 ? -1.258 -9.125 1.874 1.00 97.50 73 GLN A C 1
ATOM 570 O O . GLN A 1 73 ? -2.298 -9.660 2.261 1.00 97.50 73 GLN A O 1
ATOM 575 N N . VAL A 1 74 ? -1.102 -7.798 1.831 1.00 97.81 74 VAL A N 1
ATOM 576 C CA . VAL A 1 74 ? -2.145 -6.835 2.219 1.00 97.81 74 VAL A CA 1
ATOM 577 C C . VAL A 1 74 ? -3.375 -6.959 1.319 1.00 97.81 74 VAL A C 1
ATOM 579 O O . VAL A 1 74 ? -4.494 -7.086 1.819 1.00 97.81 74 VAL A O 1
ATOM 582 N N . LEU A 1 75 ? -3.178 -6.974 -0.002 1.00 98.06 75 LEU A N 1
ATOM 583 C CA . LEU A 1 75 ? -4.267 -7.064 -0.979 1.00 98.06 75 LEU A CA 1
ATOM 584 C C . LEU A 1 75 ? -4.999 -8.411 -0.871 1.00 98.06 75 LEU A C 1
ATOM 586 O O . LEU A 1 75 ? -6.229 -8.453 -0.893 1.00 98.06 75 LEU A O 1
ATOM 590 N N . SER A 1 76 ? -4.264 -9.506 -0.649 1.00 96.94 76 SER A N 1
ATOM 591 C CA . SER A 1 76 ? -4.836 -10.840 -0.404 1.00 96.94 76 SER A CA 1
ATOM 592 C C . SER A 1 76 ? -5.664 -10.922 0.880 1.00 96.94 76 SER A C 1
ATOM 594 O O . SER A 1 76 ? -6.591 -11.732 0.972 1.00 96.94 76 SER A O 1
ATOM 596 N N . ALA A 1 77 ? -5.323 -10.110 1.882 1.00 97.12 77 ALA A N 1
ATOM 597 C CA . ALA A 1 77 ? -6.042 -10.016 3.146 1.00 97.12 77 ALA A CA 1
ATOM 598 C C . ALA A 1 77 ? -7.261 -9.076 3.097 1.00 97.12 77 ALA A C 1
ATOM 600 O O . ALA A 1 77 ? -8.017 -9.032 4.065 1.00 97.12 77 ALA A O 1
ATOM 601 N N . GLY A 1 78 ? -7.477 -8.355 1.990 1.00 96.94 78 GLY A N 1
ATOM 602 C CA . GLY A 1 78 ? -8.571 -7.389 1.852 1.00 96.94 78 GLY A CA 1
ATOM 603 C C . GLY A 1 78 ? -8.259 -6.003 2.428 1.00 96.94 78 GLY A C 1
ATOM 604 O O . GLY A 1 78 ? -9.178 -5.254 2.754 1.00 96.94 78 GLY A O 1
ATOM 605 N N . GLY A 1 79 ? -6.982 -5.647 2.568 1.00 97.62 79 GLY A N 1
ATOM 606 C CA . GLY A 1 79 ? -6.575 -4.289 2.921 1.00 97.62 79 GLY A CA 1
ATOM 607 C C . GLY A 1 79 ? -6.619 -3.336 1.724 1.00 97.62 79 GLY A C 1
ATOM 608 O O . GLY A 1 79 ? -6.436 -3.742 0.576 1.00 97.62 79 GLY A O 1
ATOM 609 N N . LEU A 1 80 ? -6.817 -2.045 1.993 1.00 98.31 80 LEU A N 1
ATOM 610 C CA . LEU A 1 80 ? -6.500 -0.982 1.035 1.00 98.31 80 LEU A CA 1
ATOM 611 C C . LEU A 1 80 ? -5.040 -0.577 1.212 1.00 98.31 80 LEU A C 1
ATOM 613 O O . LEU A 1 80 ? -4.569 -0.524 2.342 1.00 98.31 80 LEU A O 1
ATOM 617 N N . LEU A 1 81 ? -4.342 -0.260 0.124 1.00 98.56 81 LEU A N 1
ATOM 618 C CA . LEU A 1 81 ? -2.946 0.164 0.174 1.00 98.56 81 LEU A CA 1
ATOM 619 C C . LEU A 1 81 ? -2.771 1.530 -0.493 1.00 98.56 81 LEU A C 1
ATOM 621 O O . LEU A 1 81 ? -3.132 1.718 -1.658 1.00 98.56 81 LEU A O 1
ATOM 625 N N . LEU A 1 82 ? -2.210 2.461 0.271 1.00 98.56 82 LEU A N 1
ATOM 626 C CA . LEU A 1 82 ? -1.583 3.685 -0.205 1.00 98.56 82 LEU A CA 1
ATOM 627 C C . LEU A 1 82 ? -0.071 3.473 -0.172 1.00 98.56 82 LEU A C 1
ATOM 629 O O . LEU A 1 82 ? 0.453 2.966 0.821 1.00 98.56 82 LEU A O 1
ATOM 633 N N . SER A 1 83 ? 0.636 3.872 -1.218 1.00 98.12 83 SER A N 1
ATOM 634 C CA . SER A 1 83 ? 2.097 3.817 -1.247 1.00 98.12 83 SER A CA 1
ATOM 635 C C . SER A 1 83 ? 2.664 5.160 -1.665 1.00 98.12 83 SER A C 1
ATOM 637 O O . SER A 1 83 ? 2.059 5.868 -2.472 1.00 98.12 83 SER A O 1
ATOM 639 N N . GLN A 1 84 ? 3.845 5.490 -1.145 1.00 97.25 84 GLN A N 1
ATOM 640 C CA . GLN A 1 84 ? 4.720 6.448 -1.809 1.00 97.25 84 GLN A CA 1
ATOM 641 C C . GLN A 1 84 ? 4.905 6.028 -3.280 1.00 97.25 84 GLN A C 1
ATOM 643 O O . GLN A 1 84 ? 4.872 4.823 -3.570 1.00 97.25 84 GLN A O 1
ATOM 648 N N . ARG A 1 85 ? 5.054 7.006 -4.188 1.00 97.62 85 ARG A N 1
ATOM 649 C CA . ARG A 1 85 ? 5.426 6.755 -5.589 1.00 97.62 85 ARG A CA 1
ATOM 650 C C . ARG A 1 85 ? 6.648 5.836 -5.655 1.00 97.62 85 ARG A C 1
ATOM 652 O O . ARG A 1 85 ? 7.533 5.920 -4.804 1.00 97.62 85 ARG A O 1
ATOM 659 N N . ALA A 1 86 ? 6.646 4.978 -6.662 1.00 97.06 86 ALA A N 1
ATOM 660 C CA . ALA A 1 86 ? 7.660 3.974 -6.925 1.00 97.06 86 ALA A CA 1
ATOM 661 C C . ALA A 1 86 ? 8.069 4.028 -8.404 1.00 97.06 86 ALA A C 1
ATOM 663 O O . ALA A 1 86 ? 7.643 4.899 -9.169 1.00 97.06 86 ALA A O 1
ATOM 664 N N . HIS A 1 87 ? 8.889 3.072 -8.828 1.00 96.50 87 HIS A N 1
ATOM 665 C CA . HIS A 1 87 ? 9.256 2.923 -10.226 1.00 96.50 87 HIS A CA 1
ATOM 666 C C . HIS A 1 87 ? 8.006 2.808 -11.132 1.00 96.50 87 HIS A C 1
ATOM 668 O O . HIS A 1 87 ? 7.121 1.997 -10.841 1.00 96.50 87 HIS A O 1
ATOM 674 N N . PRO A 1 88 ? 7.916 3.547 -12.260 1.00 97.00 88 PRO A N 1
ATOM 675 C CA . PRO A 1 88 ? 6.704 3.600 -13.087 1.00 97.00 88 PRO A CA 1
ATOM 676 C C . PRO A 1 88 ? 6.187 2.241 -13.574 1.00 97.00 88 PRO A C 1
ATOM 678 O O . PRO A 1 88 ? 4.978 2.049 -13.691 1.00 97.00 88 PRO A O 1
ATOM 681 N N . ALA A 1 89 ? 7.084 1.286 -13.840 1.00 96.00 89 ALA A N 1
ATOM 682 C CA . ALA A 1 89 ? 6.690 -0.067 -14.238 1.00 96.00 89 ALA A CA 1
ATOM 683 C C . ALA A 1 89 ? 5.922 -0.803 -13.122 1.00 96.00 89 ALA A C 1
ATOM 685 O O . ALA A 1 89 ? 4.924 -1.467 -13.400 1.00 96.00 89 ALA A O 1
ATOM 686 N N . ASP A 1 90 ? 6.336 -0.632 -11.863 1.00 97.25 90 ASP A N 1
ATOM 687 C CA . ASP A 1 90 ? 5.644 -1.224 -10.716 1.00 97.25 90 ASP A CA 1
ATOM 688 C C . ASP A 1 90 ? 4.287 -0.545 -10.498 1.00 97.25 90 ASP A C 1
ATOM 690 O O . ASP A 1 90 ? 3.274 -1.201 -10.255 1.00 97.25 90 ASP A O 1
ATOM 694 N N . GLU A 1 91 ? 4.242 0.783 -10.621 1.00 98.06 91 GLU A N 1
ATOM 695 C CA . GLU A 1 91 ? 2.994 1.535 -10.489 1.00 98.06 91 GLU A CA 1
ATOM 696 C C . GLU A 1 91 ? 1.970 1.134 -11.556 1.00 98.06 91 GLU A C 1
ATOM 698 O O . GLU A 1 91 ? 0.782 1.004 -11.250 1.00 98.06 91 GLU A O 1
ATOM 703 N N . ALA A 1 92 ? 2.429 0.892 -12.788 1.00 97.50 92 ALA A N 1
ATOM 704 C CA . ALA A 1 92 ? 1.598 0.399 -13.877 1.00 97.50 92 ALA A CA 1
ATOM 705 C C . ALA A 1 92 ? 1.042 -1.005 -13.579 1.00 97.50 92 ALA A C 1
ATOM 707 O O . ALA A 1 92 ? -0.165 -1.222 -13.706 1.00 97.50 92 ALA A O 1
ATOM 708 N N . GLU A 1 93 ? 1.878 -1.937 -13.107 1.00 97.06 93 GLU A N 1
ATOM 709 C CA . GLU A 1 93 ? 1.457 -3.305 -12.761 1.00 97.06 93 GLU A CA 1
ATOM 710 C C . GLU A 1 93 ? 0.388 -3.314 -11.647 1.00 97.06 93 GLU A C 1
ATOM 712 O O . GLU A 1 93 ? -0.576 -4.090 -11.682 1.00 97.06 93 GLU A O 1
ATOM 717 N N . TYR A 1 94 ? 0.492 -2.396 -10.681 1.00 98.25 94 TYR A N 1
ATOM 718 C CA . TYR A 1 94 ? -0.433 -2.277 -9.547 1.00 98.25 94 TYR A CA 1
ATOM 719 C C . TYR A 1 94 ? -1.533 -1.217 -9.726 1.00 98.25 94 TYR A C 1
ATOM 721 O O . TYR A 1 94 ? -2.322 -0.980 -8.801 1.00 98.25 94 TYR A O 1
ATOM 729 N N . ALA A 1 95 ? -1.659 -0.625 -10.916 1.00 98.31 95 ALA A N 1
ATOM 730 C CA . ALA A 1 95 ? -2.645 0.411 -11.202 1.00 98.31 95 ALA A CA 1
ATOM 731 C C . ALA A 1 95 ? -4.078 -0.065 -10.899 1.00 98.31 95 ALA A C 1
ATOM 733 O O . ALA A 1 95 ? -4.505 -1.156 -11.303 1.00 98.31 95 ALA A O 1
ATOM 734 N N . GLY A 1 96 ? -4.819 0.755 -10.147 1.00 97.88 96 GLY A N 1
ATOM 735 C CA . GLY A 1 96 ? -6.182 0.470 -9.680 1.00 97.88 96 GLY A CA 1
ATOM 736 C C . GLY A 1 96 ? -6.270 -0.415 -8.427 1.00 97.88 96 GLY A C 1
ATOM 737 O O . GLY A 1 96 ? -7.320 -0.444 -7.783 1.00 97.88 96 GLY A O 1
ATOM 738 N N . LEU A 1 97 ? -5.182 -1.090 -8.040 1.00 98.44 97 LEU A N 1
ATOM 739 C CA . LEU A 1 97 ? -5.096 -1.917 -6.829 1.00 98.44 97 LEU A CA 1
ATOM 740 C C . LEU A 1 97 ? -4.488 -1.131 -5.662 1.00 98.44 97 LEU A C 1
ATOM 742 O O . LEU A 1 97 ? -4.967 -1.211 -4.528 1.00 98.44 97 LEU A O 1
ATOM 746 N N . VAL A 1 98 ? -3.466 -0.332 -5.963 1.00 98.56 98 VAL A N 1
ATOM 747 C CA . VAL A 1 98 ? -2.735 0.527 -5.026 1.00 98.56 98 VAL A CA 1
ATOM 748 C C . VAL A 1 98 ? -2.886 1.976 -5.479 1.00 98.56 98 VAL A C 1
ATOM 750 O O . VAL A 1 98 ? -2.895 2.249 -6.678 1.00 98.56 98 VAL A O 1
ATOM 753 N N . GLU A 1 99 ? -3.037 2.910 -4.538 1.00 98.38 99 GLU A N 1
ATOM 754 C CA . GLU A 1 99 ? -2.962 4.338 -4.869 1.00 98.38 99 GLU A CA 1
ATOM 755 C C . GLU A 1 99 ? -1.557 4.854 -4.540 1.00 98.38 99 GLU A C 1
ATOM 757 O O . GLU A 1 99 ? -1.136 4.828 -3.379 1.00 98.38 99 GLU A O 1
ATOM 762 N N . PHE A 1 100 ? -0.841 5.303 -5.570 1.00 98.31 100 PHE A N 1
ATOM 763 C CA . PHE A 1 100 ? 0.518 5.829 -5.467 1.00 98.31 100 PHE A CA 1
ATOM 764 C C . PHE A 1 100 ? 0.496 7.356 -5.394 1.00 98.31 100 PHE A C 1
ATOM 766 O O . PHE A 1 100 ? -0.023 8.020 -6.295 1.00 98.31 100 PHE A O 1
ATOM 773 N N . HIS A 1 101 ? 1.086 7.911 -4.340 1.00 97.81 101 HIS A N 1
ATOM 774 C CA . HIS A 1 101 ? 1.076 9.343 -4.027 1.00 97.81 101 HIS A CA 1
ATOM 775 C C . HIS A 1 101 ? 2.479 9.813 -3.664 1.00 97.81 101 HIS A C 1
ATOM 777 O O . HIS A 1 101 ? 3.260 9.035 -3.118 1.00 97.81 101 HIS A O 1
ATOM 783 N N . SER A 1 102 ? 2.810 11.078 -3.920 1.00 95.88 102 SER A N 1
ATOM 784 C CA . SER A 1 102 ? 4.039 11.643 -3.352 1.00 95.88 102 SER A CA 1
ATOM 785 C C . SER A 1 102 ? 3.924 11.751 -1.830 1.00 95.88 102 SER A C 1
ATOM 787 O O . SER A 1 102 ? 2.816 11.752 -1.276 1.00 95.88 102 SER A O 1
ATOM 789 N N . LEU A 1 103 ? 5.052 11.869 -1.126 1.00 92.12 103 LEU A N 1
ATOM 790 C CA . LEU A 1 103 ? 5.043 12.006 0.338 1.00 92.12 103 LEU A CA 1
ATOM 791 C C . LEU A 1 103 ? 4.077 13.086 0.871 1.00 92.12 103 LEU A C 1
ATOM 793 O O . LEU A 1 103 ? 3.286 12.767 1.765 1.00 92.12 103 LEU A O 1
ATOM 797 N N . PRO A 1 104 ? 4.048 14.328 0.338 1.00 92.62 104 PRO A N 1
ATOM 798 C CA . PRO A 1 104 ? 3.103 15.344 0.808 1.00 92.62 104 PRO A CA 1
ATOM 799 C C . PRO A 1 104 ? 1.633 14.964 0.574 1.00 92.62 104 PRO A C 1
ATOM 801 O O . PRO A 1 104 ? 0.759 15.319 1.365 1.00 92.62 104 PRO A O 1
ATOM 804 N N . GLN A 1 105 ? 1.349 14.227 -0.503 1.00 96.69 105 GLN A N 1
ATOM 805 C CA . GLN A 1 105 ? -0.006 13.827 -0.886 1.00 96.69 105 GLN A CA 1
ATOM 806 C C . GLN A 1 105 ? -0.535 12.656 -0.051 1.00 96.69 105 GLN A C 1
ATOM 808 O O . GLN A 1 105 ? -1.745 12.573 0.169 1.00 96.69 105 GLN A O 1
ATOM 813 N N . LEU A 1 106 ? 0.341 11.785 0.468 1.00 96.88 106 LEU A N 1
ATOM 814 C CA . LEU A 1 106 ? -0.060 10.622 1.269 1.00 96.88 106 LEU A CA 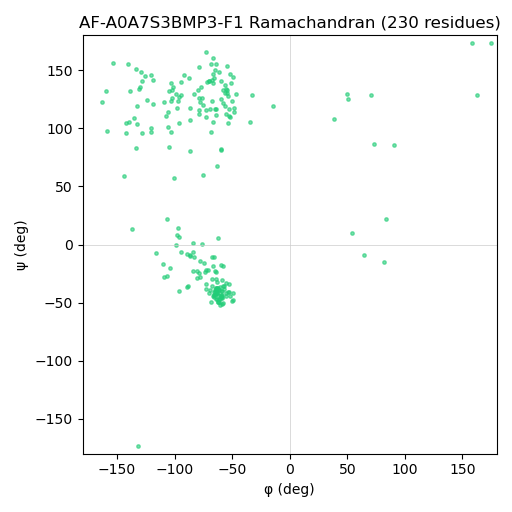1
ATOM 815 C C . LEU A 1 106 ? -0.930 11.002 2.468 1.00 96.88 106 LEU A C 1
ATOM 817 O O . LEU A 1 106 ? -1.932 10.338 2.730 1.00 96.88 106 LEU A O 1
ATOM 821 N N . ARG A 1 107 ? -0.594 12.087 3.176 1.00 96.56 107 ARG A N 1
ATOM 822 C CA . ARG A 1 107 ? -1.385 12.566 4.321 1.00 96.56 107 ARG A CA 1
ATOM 823 C C . ARG A 1 107 ? -2.829 12.860 3.906 1.00 96.56 107 ARG A C 1
ATOM 825 O O . ARG A 1 107 ? -3.770 12.371 4.531 1.00 96.56 107 ARG A O 1
ATOM 832 N N . THR A 1 108 ? -3.000 13.629 2.835 1.00 97.81 108 THR A N 1
ATOM 833 C CA . THR A 1 108 ? -4.315 13.991 2.292 1.00 97.81 108 THR A CA 1
ATOM 834 C C . THR A 1 108 ? -5.064 12.760 1.788 1.00 97.81 108 THR A C 1
ATOM 836 O O . THR A 1 108 ? -6.258 12.623 2.049 1.00 97.81 108 THR A O 1
ATOM 839 N N . ALA A 1 109 ? -4.371 11.820 1.140 1.00 98.25 109 ALA A N 1
ATOM 840 C CA . ALA A 1 109 ? -4.956 10.566 0.675 1.00 98.25 109 ALA A CA 1
ATOM 841 C C . ALA A 1 109 ? -5.471 9.693 1.835 1.00 98.25 109 ALA A C 1
ATOM 843 O O . ALA A 1 109 ? -6.575 9.151 1.746 1.00 98.25 109 ALA A O 1
ATOM 844 N N . VAL A 1 110 ? -4.728 9.602 2.947 1.00 98.06 110 VAL A N 1
ATOM 845 C CA . VAL A 1 110 ? -5.161 8.885 4.160 1.00 98.06 110 VAL A CA 1
ATOM 846 C C . VAL A 1 110 ? -6.442 9.494 4.721 1.00 98.06 110 VAL A C 1
ATOM 848 O O . VAL A 1 110 ? -7.415 8.771 4.929 1.00 98.06 110 VAL A O 1
ATOM 851 N N . VAL A 1 111 ? -6.470 10.815 4.930 1.00 97.81 111 VAL A N 1
ATOM 852 C CA . VAL A 1 111 ? -7.661 11.519 5.439 1.00 97.81 111 VAL A CA 1
ATOM 853 C C . VAL A 1 111 ? -8.849 11.321 4.497 1.00 97.81 111 VAL A C 1
ATOM 855 O O . VAL A 1 111 ? -9.945 10.983 4.942 1.00 97.81 111 VAL A O 1
ATOM 858 N N . GLY A 1 112 ? -8.616 11.456 3.189 1.00 97.88 112 GLY A N 1
ATOM 859 C CA . GLY A 1 112 ? -9.628 11.241 2.164 1.00 97.88 112 GLY A CA 1
ATOM 860 C C . GLY A 1 112 ? -10.211 9.832 2.206 1.00 97.88 112 GLY A C 1
ATOM 861 O O . GLY A 1 112 ? -11.427 9.686 2.160 1.00 97.88 112 GLY A O 1
ATOM 862 N N . LEU A 1 113 ? -9.381 8.791 2.338 1.00 97.06 113 LEU A N 1
ATOM 863 C CA . LEU A 1 113 ? -9.869 7.419 2.481 1.00 97.06 113 LEU A CA 1
ATOM 864 C C . LEU A 1 113 ? -10.635 7.212 3.788 1.00 97.06 113 LEU A C 1
ATOM 866 O O . LEU A 1 113 ? -11.698 6.603 3.747 1.00 97.06 113 LEU A O 1
ATOM 870 N N . LEU A 1 114 ? -10.146 7.723 4.920 1.00 97.12 114 LEU A N 1
ATOM 871 C CA . LEU A 1 114 ? -10.822 7.585 6.217 1.00 97.12 114 LEU A CA 1
ATOM 872 C C . LEU A 1 114 ? -12.240 8.183 6.212 1.00 97.12 114 LEU A C 1
ATOM 874 O O . LEU A 1 114 ? -13.115 7.669 6.904 1.00 97.12 114 LEU A O 1
ATOM 878 N N . ALA A 1 115 ? -12.477 9.221 5.408 1.00 97.25 115 ALA A N 1
ATOM 879 C CA . ALA A 1 115 ? -13.779 9.871 5.272 1.00 97.25 115 ALA A CA 1
ATOM 880 C C . ALA A 1 115 ? -14.745 9.177 4.284 1.00 97.25 115 ALA A C 1
ATOM 882 O O . ALA A 1 115 ? -15.924 9.527 4.233 1.00 97.25 115 ALA A O 1
ATOM 883 N N . ARG A 1 116 ? -14.292 8.206 3.475 1.00 96.50 116 ARG A N 1
ATOM 884 C CA . ARG A 1 116 ? -15.146 7.551 2.464 1.00 96.50 116 ARG A CA 1
ATOM 885 C C . ARG A 1 116 ? -16.098 6.532 3.096 1.00 96.50 116 ARG A C 1
ATOM 887 O O . ARG A 1 116 ? -15.697 5.666 3.869 1.00 96.50 116 ARG A O 1
ATOM 894 N N . SER A 1 117 ? -17.358 6.549 2.666 1.00 94.50 117 SER A N 1
ATOM 895 C CA . SER A 1 117 ? -18.400 5.619 3.130 1.00 94.50 117 SER A CA 1
ATOM 896 C C . SER A 1 117 ? -18.412 4.272 2.392 1.00 94.50 117 SER A C 1
ATOM 898 O O . SER A 1 117 ? -18.876 3.266 2.925 1.00 94.50 117 SER A O 1
ATOM 900 N N . ASN A 1 118 ? -17.875 4.211 1.171 1.00 95.69 118 ASN A N 1
ATOM 901 C CA . ASN A 1 118 ? -17.969 3.049 0.279 1.00 95.69 118 ASN A CA 1
ATOM 902 C C . ASN A 1 118 ? -16.740 2.118 0.304 1.00 95.69 118 ASN A C 1
ATOM 904 O O . ASN A 1 118 ? -16.613 1.246 -0.557 1.00 95.69 118 ASN A O 1
ATOM 908 N N . LEU A 1 119 ? -15.851 2.250 1.294 1.00 96.44 119 LEU A N 1
ATOM 909 C CA . LEU A 1 119 ? -14.559 1.549 1.321 1.00 96.44 119 LEU A CA 1
ATOM 910 C C . LEU A 1 119 ? -14.670 0.023 1.228 1.00 96.44 119 LEU A C 1
ATOM 912 O O . LEU A 1 119 ? -13.837 -0.611 0.589 1.00 96.44 119 LEU A O 1
ATOM 916 N N . ARG A 1 120 ? -15.707 -0.582 1.821 1.00 95.50 120 ARG A N 1
ATOM 917 C CA . ARG A 1 120 ? -15.924 -2.037 1.738 1.00 95.50 120 ARG A CA 1
ATOM 918 C C . ARG A 1 120 ? -16.151 -2.510 0.302 1.00 95.50 120 ARG A C 1
ATOM 920 O O . ARG A 1 120 ? -15.630 -3.552 -0.083 1.00 95.50 120 ARG A O 1
ATOM 927 N N . ARG A 1 121 ? -16.894 -1.733 -0.494 1.00 96.44 121 ARG A N 1
ATOM 928 C CA . ARG A 1 121 ? -17.104 -2.019 -1.919 1.00 96.44 121 ARG A CA 1
ATOM 929 C C . ARG A 1 121 ? -15.784 -1.903 -2.676 1.00 96.44 121 ARG A C 1
ATOM 931 O O . ARG A 1 121 ? -15.446 -2.812 -3.426 1.00 96.44 121 ARG A O 1
ATOM 938 N N . THR A 1 122 ? -15.017 -0.845 -2.413 1.00 96.62 122 THR A N 1
ATOM 939 C CA . THR A 1 122 ? -13.686 -0.642 -3.005 1.00 96.62 122 THR A CA 1
ATOM 940 C C . THR A 1 122 ? -12.736 -1.796 -2.682 1.00 96.62 122 THR A C 1
ATOM 942 O O . THR A 1 122 ? -12.056 -2.289 -3.576 1.00 96.62 122 THR A O 1
ATOM 945 N N . ILE A 1 123 ? -12.718 -2.275 -1.433 1.00 96.88 123 ILE A N 1
ATOM 946 C CA . ILE A 1 123 ? -11.928 -3.445 -1.020 1.00 96.88 123 ILE A CA 1
ATOM 947 C C . ILE A 1 123 ? -12.327 -4.678 -1.822 1.00 96.88 123 ILE A C 1
ATOM 949 O O . ILE A 1 123 ? -11.461 -5.336 -2.390 1.00 96.88 123 ILE A O 1
ATOM 953 N N . ALA A 1 124 ? -13.625 -4.988 -1.890 1.00 96.31 124 ALA A N 1
ATOM 954 C CA . ALA A 1 124 ? -14.104 -6.168 -2.604 1.00 96.31 124 ALA A CA 1
ATOM 955 C C . ALA A 1 124 ? -13.709 -6.127 -4.090 1.00 96.31 124 ALA A C 1
ATOM 957 O O . ALA A 1 124 ? -13.201 -7.114 -4.622 1.00 96.31 124 ALA A O 1
ATOM 958 N N . GLN A 1 125 ? -13.864 -4.965 -4.731 1.00 97.69 125 GLN A N 1
ATOM 959 C CA . GLN A 1 125 ? -13.468 -4.744 -6.123 1.00 97.69 125 GLN A CA 1
ATOM 960 C C . GLN A 1 125 ? -11.958 -4.921 -6.323 1.00 97.69 125 GLN A C 1
ATOM 962 O O . GLN A 1 125 ? -11.543 -5.682 -7.195 1.00 97.69 125 GLN A O 1
ATOM 967 N N . ARG A 1 126 ? -11.128 -4.278 -5.492 1.00 97.75 126 ARG A N 1
ATOM 968 C CA . ARG A 1 126 ? -9.663 -4.378 -5.583 1.00 97.75 126 ARG A CA 1
ATOM 969 C C . ARG A 1 126 ? -9.156 -5.782 -5.300 1.00 97.75 126 ARG A C 1
ATOM 971 O O . ARG A 1 126 ? -8.276 -6.256 -6.005 1.00 97.75 126 ARG A O 1
ATOM 978 N N . MET A 1 127 ? -9.725 -6.468 -4.314 1.00 96.88 127 MET A N 1
ATOM 979 C CA . MET A 1 127 ? -9.367 -7.849 -4.003 1.00 96.88 127 MET A CA 1
ATOM 980 C C . MET A 1 127 ? -9.718 -8.784 -5.167 1.00 96.88 127 MET A C 1
ATOM 982 O O . MET A 1 127 ? -8.909 -9.638 -5.524 1.00 96.88 127 MET A O 1
ATOM 986 N N . SER A 1 128 ? -10.892 -8.612 -5.785 1.00 97.50 128 SER A N 1
ATOM 987 C CA . SER A 1 128 ? -11.280 -9.374 -6.978 1.00 97.50 128 SER A CA 1
ATOM 988 C C . SER A 1 128 ? -10.328 -9.110 -8.146 1.00 97.50 128 SER A C 1
ATOM 990 O O . SER A 1 128 ? -9.835 -10.051 -8.764 1.00 97.50 128 SER A O 1
ATOM 992 N N . ALA A 1 129 ? -10.020 -7.839 -8.414 1.00 97.94 129 ALA A N 1
ATOM 993 C CA . ALA A 1 129 ? -9.101 -7.446 -9.477 1.00 97.94 129 ALA A CA 1
ATOM 994 C C . ALA A 1 129 ? -7.677 -7.976 -9.237 1.00 97.94 129 ALA A C 1
ATOM 996 O O . ALA A 1 129 ? -7.055 -8.489 -10.162 1.00 97.94 129 ALA A O 1
ATOM 997 N N . PHE A 1 130 ? -7.184 -7.922 -7.995 1.00 98.00 130 PHE A N 1
ATOM 998 C CA . PHE A 1 130 ? -5.886 -8.479 -7.616 1.00 98.00 130 PHE A CA 1
ATOM 999 C C . PHE A 1 130 ? -5.837 -9.992 -7.858 1.00 98.00 130 PHE A C 1
ATOM 1001 O O . PHE A 1 130 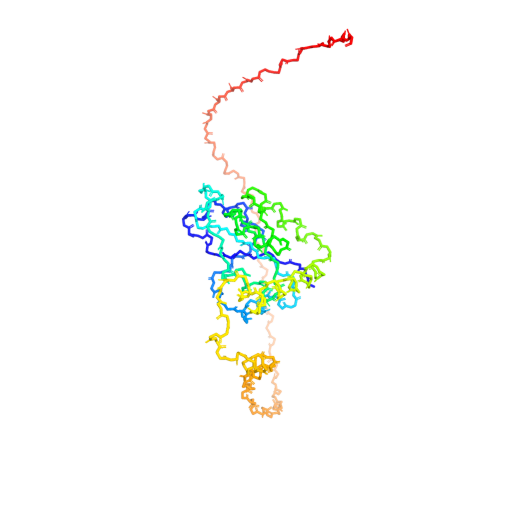? -4.923 -10.474 -8.518 1.00 98.00 130 PHE A O 1
ATOM 1008 N N . ARG A 1 131 ? -6.846 -10.740 -7.389 1.00 96.75 131 ARG A N 1
ATOM 1009 C CA . ARG A 1 131 ? -6.913 -12.198 -7.593 1.00 96.75 131 ARG A CA 1
ATOM 1010 C C . ARG A 1 131 ? -6.928 -12.578 -9.067 1.00 96.75 131 ARG A C 1
ATOM 1012 O O . ARG A 1 131 ? -6.275 -13.542 -9.431 1.00 96.75 131 ARG A O 1
ATOM 1019 N N . SER A 1 132 ? -7.652 -11.824 -9.893 1.00 96.75 132 SER A N 1
ATOM 1020 C CA . SER A 1 132 ? -7.692 -12.059 -11.336 1.00 96.75 132 SER A CA 1
ATOM 1021 C C . SER A 1 132 ? -6.347 -11.746 -11.994 1.00 96.75 132 SER A C 1
ATOM 1023 O O . SER A 1 132 ? -5.830 -12.575 -12.726 1.00 96.75 132 SER A O 1
ATOM 1025 N N . ARG A 1 133 ? -5.755 -10.574 -11.719 1.00 96.50 133 ARG A N 1
ATOM 1026 C CA . ARG A 1 133 ? -4.513 -10.110 -12.368 1.00 96.50 133 ARG A CA 1
ATOM 1027 C C . ARG A 1 133 ? -3.289 -10.950 -11.996 1.00 96.50 133 ARG A C 1
ATOM 1029 O O . ARG A 1 133 ? -2.404 -11.156 -12.821 1.00 96.50 133 ARG A O 1
ATOM 1036 N N . PHE A 1 134 ? -3.235 -11.414 -10.752 1.00 95.62 134 PHE A N 1
ATOM 1037 C CA . PHE A 1 134 ? -2.125 -12.200 -10.212 1.00 95.62 134 PHE A CA 1
ATOM 1038 C C . PHE A 1 134 ? -2.491 -13.679 -10.039 1.00 95.62 134 PHE A C 1
ATOM 1040 O O . PHE A 1 134 ? -1.864 -14.382 -9.245 1.00 95.62 134 PHE A O 1
ATOM 1047 N N . ALA A 1 135 ? -3.503 -14.166 -10.764 1.00 93.69 135 ALA A N 1
ATOM 1048 C CA . ALA A 1 135 ? -3.768 -15.595 -10.839 1.00 93.69 135 ALA A CA 1
ATOM 1049 C C . ALA A 1 135 ? -2.534 -16.310 -11.427 1.00 93.69 135 ALA A C 1
ATOM 1051 O O . ALA A 1 135 ? -1.932 -15.787 -12.368 1.00 93.69 135 ALA A O 1
ATOM 1052 N N . PRO A 1 136 ? -2.151 -17.500 -10.926 1.00 91.12 136 PRO A N 1
ATOM 1053 C CA . PRO A 1 136 ? -0.981 -18.218 -11.432 1.00 91.12 136 PRO A CA 1
ATOM 1054 C C . PRO A 1 136 ? -0.996 -18.397 -12.953 1.00 91.12 136 PRO A C 1
ATOM 1056 O O . PRO A 1 136 ? 0.007 -18.121 -13.604 1.00 91.12 136 PRO A O 1
ATOM 1059 N N . ALA A 1 137 ? -2.144 -18.770 -13.529 1.00 89.12 137 ALA A N 1
ATOM 1060 C CA . ALA A 1 137 ? -2.310 -18.917 -14.976 1.00 89.12 137 ALA A CA 1
ATOM 1061 C C . ALA A 1 137 ? -1.935 -17.638 -15.751 1.00 89.12 137 ALA A C 1
ATOM 1063 O O . ALA A 1 137 ? -1.188 -17.707 -16.725 1.00 89.12 137 ALA A O 1
ATOM 1064 N N . GLU A 1 138 ? -2.376 -16.473 -15.271 1.00 92.00 138 GLU A N 1
ATOM 1065 C CA . GLU A 1 138 ? -2.073 -15.173 -15.882 1.00 92.00 138 GLU A CA 1
ATOM 1066 C C . GLU A 1 138 ? -0.596 -14.791 -15.721 1.00 92.00 138 GLU A C 1
ATOM 1068 O O . GLU A 1 138 ? 0.027 -14.259 -16.638 1.00 92.00 138 GLU A O 1
ATOM 1073 N N . LEU A 1 139 ? 0.009 -15.080 -14.565 1.00 90.12 139 LEU A N 1
ATOM 1074 C CA . LEU A 1 139 ? 1.436 -14.826 -14.338 1.00 90.12 139 LEU A CA 1
ATOM 1075 C C . LEU A 1 139 ? 2.313 -15.694 -15.243 1.00 90.12 139 LEU A C 1
ATOM 1077 O O . LEU A 1 139 ? 3.286 -15.206 -15.821 1.00 90.12 139 LEU A O 1
ATOM 1081 N N . TYR A 1 140 ? 1.949 -16.961 -15.418 1.00 87.25 140 TYR A N 1
ATOM 1082 C CA . TYR A 1 140 ? 2.664 -17.854 -16.315 1.00 87.25 140 TYR A CA 1
ATOM 1083 C C . TYR A 1 140 ? 2.525 -17.426 -17.774 1.00 87.25 140 TYR A C 1
ATOM 1085 O O . TYR A 1 140 ? 3.541 -17.322 -18.457 1.00 87.25 140 TYR A O 1
ATOM 1093 N N . ALA A 1 141 ? 1.316 -17.070 -18.218 1.00 87.12 141 ALA A N 1
ATOM 1094 C CA . ALA A 1 141 ? 1.086 -16.575 -19.574 1.00 87.12 141 ALA A CA 1
ATOM 1095 C C . ALA A 1 141 ? 1.933 -15.329 -19.895 1.00 87.12 141 ALA A C 1
ATOM 1097 O O . ALA A 1 141 ? 2.468 -15.211 -20.995 1.00 87.12 141 ALA A O 1
ATOM 1098 N N . ARG A 1 142 ? 2.106 -14.418 -18.924 1.00 87.44 142 ARG A N 1
ATOM 1099 C CA . ARG A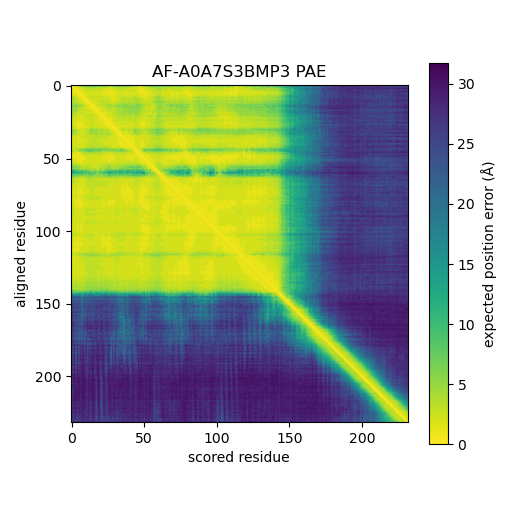 1 142 ? 2.888 -13.180 -19.095 1.00 87.44 142 ARG A CA 1
ATOM 1100 C C . ARG A 1 142 ? 4.399 -13.362 -18.972 1.00 87.44 142 ARG A C 1
ATOM 1102 O O . ARG A 1 142 ? 5.149 -12.597 -19.566 1.00 87.44 142 ARG A O 1
ATOM 1109 N N . SER A 1 143 ? 4.861 -14.341 -18.198 1.00 83.75 143 SER A N 1
ATOM 1110 C CA . SER A 1 143 ? 6.293 -14.504 -17.896 1.00 83.75 143 SER A CA 1
ATOM 1111 C C . SER A 1 143 ? 7.126 -15.098 -19.039 1.00 83.75 143 SER A C 1
ATOM 1113 O O . SER A 1 143 ? 8.326 -15.293 -18.863 1.00 83.75 143 SER A O 1
ATOM 1115 N N . ALA A 1 144 ? 6.515 -15.411 -20.191 1.00 75.12 144 ALA A N 1
ATOM 1116 C CA . ALA A 1 144 ? 7.128 -16.156 -21.299 1.00 75.12 144 ALA A CA 1
ATOM 1117 C C . ALA A 1 144 ? 7.733 -17.516 -20.883 1.00 75.12 144 ALA A C 1
ATOM 1119 O O . ALA A 1 144 ? 8.408 -18.177 -21.675 1.00 75.12 144 ALA A O 1
ATOM 1120 N N . LEU A 1 145 ? 7.469 -17.966 -19.651 1.00 71.38 145 LEU A N 1
ATOM 1121 C CA . LEU A 1 145 ? 7.839 -19.284 -19.171 1.00 71.38 145 LEU A CA 1
ATOM 1122 C C . LEU A 1 145 ? 6.917 -20.290 -19.855 1.00 71.38 145 LEU A C 1
ATOM 1124 O O . LEU A 1 145 ? 5.702 -20.272 -19.669 1.00 71.38 145 LEU A O 1
ATOM 1128 N N . ASN A 1 146 ? 7.500 -21.160 -20.675 1.00 58.16 146 ASN A N 1
ATOM 1129 C CA . ASN A 1 146 ? 6.764 -22.185 -21.399 1.00 58.16 146 ASN A CA 1
ATOM 1130 C C . ASN A 1 146 ? 6.236 -23.229 -20.393 1.00 58.16 146 ASN A C 1
ATOM 1132 O O . ASN A 1 146 ? 6.957 -24.118 -19.940 1.00 58.16 146 ASN A O 1
ATOM 1136 N N . VAL A 1 147 ? 4.974 -23.077 -19.986 1.00 59.97 147 VAL A N 1
ATOM 1137 C CA . VAL A 1 147 ? 4.327 -23.845 -18.900 1.00 59.97 147 VAL A CA 1
ATOM 1138 C C . VAL A 1 147 ? 4.131 -25.324 -19.247 1.00 59.97 147 VAL A C 1
ATOM 1140 O O . VAL A 1 147 ? 3.833 -26.131 -18.372 1.00 59.97 147 VAL A O 1
ATOM 1143 N N . SER A 1 148 ? 4.349 -25.707 -20.506 1.00 58.91 148 SER A N 1
ATOM 1144 C CA . SER A 1 148 ? 4.362 -27.100 -20.965 1.00 58.91 148 SER A CA 1
ATOM 1145 C C . SER A 1 148 ? 5.396 -27.972 -20.235 1.00 58.91 148 SER A C 1
ATOM 1147 O O . SER A 1 148 ? 5.247 -29.191 -20.221 1.00 58.91 148 SER A O 1
ATOM 1149 N N . ALA A 1 149 ? 6.391 -27.369 -19.572 1.00 55.75 149 ALA A N 1
ATOM 1150 C CA . ALA A 1 149 ? 7.380 -28.068 -18.749 1.00 55.75 149 ALA A CA 1
ATOM 1151 C C . ALA A 1 149 ? 7.042 -28.138 -17.245 1.00 55.75 149 ALA A C 1
ATOM 1153 O O . ALA A 1 149 ? 7.761 -28.798 -16.496 1.00 55.75 149 ALA A O 1
ATOM 1154 N N . VAL A 1 150 ? 5.976 -27.478 -16.771 1.00 56.16 150 VAL A N 1
ATOM 1155 C CA . VAL A 1 150 ? 5.588 -27.527 -15.353 1.00 56.16 150 VAL A CA 1
ATOM 1156 C C . VAL A 1 150 ? 4.504 -28.598 -15.193 1.00 56.16 150 VAL A C 1
ATOM 1158 O O . VAL A 1 150 ? 3.364 -28.362 -15.600 1.00 56.16 150 VAL A O 1
ATOM 1161 N N . PRO A 1 151 ? 4.813 -29.791 -14.640 1.00 55.47 151 PRO A N 1
ATOM 1162 C CA . PRO A 1 151 ? 3.827 -30.853 -14.481 1.00 55.47 151 PRO A CA 1
ATOM 1163 C C . PRO A 1 151 ? 2.609 -30.327 -13.720 1.00 55.47 151 PRO A C 1
ATOM 1165 O O . PRO A 1 151 ? 2.740 -29.666 -12.691 1.00 55.47 151 PRO A O 1
ATOM 1168 N N . ALA A 1 152 ? 1.432 -30.590 -14.292 1.00 55.06 152 ALA A N 1
ATOM 1169 C CA . ALA A 1 152 ? 0.153 -29.975 -13.967 1.00 55.06 152 ALA A CA 1
ATOM 1170 C C . ALA A 1 152 ? -0.021 -29.628 -12.475 1.00 55.06 152 ALA A C 1
ATOM 1172 O O . ALA A 1 152 ? -0.361 -30.478 -11.650 1.00 55.06 152 ALA A O 1
ATOM 1173 N N . TYR A 1 153 ? 0.071 -28.332 -12.166 1.00 53.25 153 TYR A N 1
ATOM 1174 C CA . TYR A 1 153 ? -0.238 -27.718 -10.864 1.00 53.25 153 TYR A CA 1
ATOM 1175 C C . TYR A 1 153 ? -1.721 -27.881 -10.433 1.00 53.25 153 TYR A C 1
ATOM 1177 O O . TYR A 1 153 ? -2.148 -27.380 -9.395 1.00 53.25 153 TYR A O 1
ATOM 1185 N N . SER A 1 154 ? -2.517 -28.635 -11.203 1.00 53.88 154 SER A N 1
ATOM 1186 C CA . SER A 1 154 ? -3.962 -28.855 -11.037 1.00 53.88 154 SER A CA 1
ATOM 1187 C C . SER A 1 154 ? -4.370 -29.622 -9.768 1.00 53.88 154 SER A C 1
ATOM 1189 O O . SER A 1 154 ? -5.562 -29.690 -9.441 1.00 53.88 154 SER A O 1
ATOM 1191 N N . ARG A 1 155 ? -3.414 -30.222 -9.042 1.00 51.97 155 ARG A N 1
ATOM 1192 C CA . ARG A 1 155 ? -3.688 -30.914 -7.770 1.00 51.97 155 ARG A CA 1
ATOM 1193 C C . ARG A 1 155 ? -3.592 -29.973 -6.563 1.00 51.97 155 ARG A C 1
ATOM 1195 O O . ARG A 1 155 ? -4.429 -30.075 -5.672 1.00 51.97 155 ARG A O 1
ATOM 1202 N N . ALA A 1 156 ? -2.659 -29.018 -6.577 1.00 53.25 156 ALA A N 1
ATOM 1203 C CA . ALA A 1 156 ? -2.424 -28.099 -5.461 1.00 53.25 156 ALA A CA 1
ATOM 1204 C C . ALA A 1 156 ? -3.534 -27.039 -5.307 1.00 53.25 156 ALA A C 1
ATOM 1206 O O . ALA A 1 156 ? -3.907 -26.700 -4.186 1.00 53.25 156 ALA A O 1
ATOM 1207 N N . GLU A 1 157 ? -4.148 -26.568 -6.400 1.00 50.00 157 GLU A N 1
ATOM 1208 C CA . GLU A 1 157 ? -5.258 -25.598 -6.317 1.00 50.00 157 GLU A CA 1
ATOM 1209 C C . GLU A 1 157 ? -6.535 -26.187 -5.684 1.00 50.00 157 GLU A C 1
ATOM 1211 O O . GLU A 1 157 ? -7.281 -25.482 -4.995 1.00 50.00 157 GLU A O 1
ATOM 1216 N N . ARG A 1 158 ? -6.766 -27.501 -5.830 1.00 51.00 158 ARG A N 1
ATOM 1217 C CA . ARG A 1 158 ? -7.876 -28.200 -5.149 1.00 51.00 158 ARG A CA 1
ATOM 1218 C C . ARG A 1 158 ? -7.632 -28.386 -3.654 1.00 51.00 158 ARG A C 1
ATOM 1220 O O . ARG A 1 158 ? -8.580 -28.576 -2.896 1.00 51.00 158 ARG A O 1
ATOM 1227 N N . GLU A 1 159 ? -6.376 -28.351 -3.225 1.00 48.69 159 GLU A N 1
ATOM 1228 C CA . GLU A 1 159 ? -6.005 -28.435 -1.813 1.00 48.69 159 GLU A CA 1
ATOM 1229 C C . GLU A 1 159 ? -5.973 -27.060 -1.145 1.00 48.69 159 GLU A C 1
ATOM 1231 O O . GLU A 1 159 ? -6.431 -26.934 -0.014 1.00 48.69 159 GLU A O 1
ATOM 1236 N N . PHE A 1 160 ? -5.560 -26.011 -1.863 1.00 46.81 160 PHE A N 1
ATOM 1237 C CA . PHE A 1 160 ? -5.536 -24.635 -1.353 1.00 46.81 160 PHE A CA 1
ATOM 1238 C C . PHE A 1 160 ? -6.936 -24.012 -1.184 1.00 46.81 160 PHE A C 1
ATOM 1240 O O . PHE A 1 160 ? -7.122 -23.080 -0.403 1.00 46.81 160 PHE A O 1
ATOM 1247 N N . THR A 1 161 ? -7.942 -24.530 -1.896 1.00 45.75 161 THR A N 1
ATOM 1248 C CA . THR A 1 161 ? -9.352 -24.119 -1.757 1.00 45.75 161 THR A CA 1
ATOM 1249 C C . THR A 1 161 ? -10.105 -24.863 -0.660 1.00 45.75 161 THR A C 1
ATOM 1251 O O . THR A 1 161 ? -11.214 -24.451 -0.314 1.00 45.75 161 THR A O 1
ATOM 1254 N N . LYS A 1 162 ? -9.527 -25.910 -0.051 1.00 45.44 162 LYS A N 1
ATOM 1255 C CA . LYS A 1 162 ? -10.082 -26.417 1.204 1.00 45.44 162 LYS A CA 1
ATOM 1256 C C . LYS A 1 162 ? -9.808 -25.345 2.257 1.00 45.44 162 LYS A C 1
ATOM 1258 O O . LYS A 1 162 ? -8.636 -25.069 2.508 1.00 45.44 162 LYS A O 1
ATOM 1263 N N . PRO A 1 163 ? -10.832 -24.717 2.867 1.00 49.19 163 PRO A N 1
ATOM 1264 C CA . PRO A 1 163 ? -10.594 -23.874 4.025 1.00 49.19 163 PRO A CA 1
ATOM 1265 C C . PRO A 1 163 ? -9.815 -24.734 5.006 1.00 49.19 163 PRO A C 1
ATOM 1267 O O . PRO A 1 163 ? -10.292 -25.801 5.407 1.00 49.19 163 PRO A O 1
ATOM 1270 N N . GLY A 1 164 ? -8.581 -24.320 5.292 1.00 45.94 164 GLY A N 1
ATOM 1271 C CA . GLY A 1 164 ? -7.764 -24.984 6.279 1.00 45.94 164 GLY A CA 1
ATOM 1272 C C . GLY A 1 164 ? -8.638 -25.163 7.506 1.00 45.94 164 GLY A C 1
ATOM 1273 O O . GLY A 1 164 ? -9.090 -24.188 8.108 1.00 45.94 164 GLY A O 1
ATOM 1274 N N . ARG A 1 165 ? -8.881 -26.421 7.882 1.00 50.03 165 ARG A N 1
ATOM 1275 C CA . ARG A 1 165 ? -9.013 -26.767 9.292 1.00 50.03 165 ARG A CA 1
ATOM 1276 C C . ARG A 1 165 ? -7.655 -26.448 9.911 1.00 50.03 165 ARG A C 1
ATOM 1278 O O . ARG A 1 165 ? -6.911 -27.352 10.274 1.00 50.03 165 ARG A O 1
ATOM 1285 N N . ASP A 1 166 ? -7.312 -25.163 9.973 1.00 49.81 166 ASP A N 1
ATOM 1286 C CA . ASP A 1 166 ? -6.334 -24.680 10.915 1.00 49.81 166 ASP A CA 1
ATOM 1287 C C . ASP A 1 166 ? -6.879 -25.158 12.241 1.00 49.81 166 ASP A C 1
ATOM 1289 O O . ASP A 1 166 ? -7.991 -24.813 12.652 1.00 49.81 166 ASP A O 1
ATOM 1293 N N . GLY A 1 167 ? -6.135 -26.096 12.812 1.00 47.22 167 GLY A N 1
ATOM 1294 C CA . GLY A 1 167 ? -6.393 -26.674 14.101 1.00 47.22 167 GLY A CA 1
ATOM 1295 C C . GLY A 1 167 ? -6.357 -25.568 15.137 1.00 47.22 167 GLY A C 1
ATOM 1296 O O . GLY A 1 167 ? -5.383 -25.434 15.873 1.00 47.22 167 GLY A O 1
ATOM 1297 N N . VAL A 1 168 ? -7.463 -24.835 15.261 1.00 48.72 168 VAL A N 1
ATOM 1298 C CA . VAL A 1 168 ? -7.925 -24.317 16.536 1.00 48.72 168 VAL A CA 1
ATOM 1299 C C . VAL A 1 168 ? -8.141 -25.566 17.375 1.00 48.72 168 VAL A C 1
ATOM 1301 O O . VAL A 1 168 ? -9.230 -26.134 17.449 1.00 48.72 168 VAL A O 1
ATOM 1304 N N . ARG A 1 169 ? -7.039 -26.065 17.939 1.00 48.28 169 ARG A N 1
ATOM 1305 C CA . ARG A 1 169 ? -7.045 -27.005 19.039 1.00 48.28 169 ARG A CA 1
ATOM 1306 C C . ARG A 1 169 ? -7.911 -26.309 20.067 1.00 48.28 169 ARG A C 1
ATOM 1308 O O . ARG A 1 169 ? -7.505 -25.281 20.609 1.00 48.28 169 ARG A O 1
ATOM 1315 N N . ALA A 1 170 ? -9.143 -26.793 20.212 1.00 53.22 170 ALA A N 1
ATOM 1316 C CA . ALA A 1 170 ? -10.071 -26.254 21.184 1.00 53.22 170 ALA A CA 1
ATOM 1317 C C . ALA A 1 170 ? -9.293 -26.118 22.500 1.00 53.22 170 ALA A C 1
ATOM 1319 O O . ALA A 1 170 ? -8.591 -27.071 22.869 1.00 53.22 170 ALA A O 1
ATOM 1320 N N . PRO A 1 171 ? -9.325 -24.947 23.162 1.00 59.19 171 PRO A N 1
ATOM 1321 C CA . PRO A 1 171 ? -8.657 -24.802 24.443 1.00 59.19 171 PRO A CA 1
ATOM 1322 C C . PRO A 1 171 ? -9.118 -25.958 25.339 1.00 59.19 171 PRO A C 1
ATOM 1324 O O . PRO A 1 171 ? -10.297 -26.330 25.273 1.00 59.19 171 PRO A O 1
ATOM 1327 N N . PRO A 1 172 ? -8.212 -26.582 26.115 1.00 61.06 172 PRO A N 1
ATOM 1328 C CA . PRO A 1 172 ? -8.583 -27.694 26.976 1.00 61.06 172 PRO A CA 1
ATOM 1329 C C . PRO A 1 172 ? -9.802 -27.273 27.792 1.00 61.06 172 PRO A C 1
ATOM 1331 O O . PRO A 1 172 ? -9.790 -26.223 28.440 1.00 61.06 172 PRO A O 1
ATOM 1334 N N . ARG A 1 173 ? -10.880 -28.061 27.693 1.00 61.50 173 ARG A N 1
ATOM 1335 C CA . ARG A 1 173 ? -12.091 -27.851 28.483 1.00 61.50 173 ARG A CA 1
ATOM 1336 C C . ARG A 1 173 ? -11.648 -27.775 29.940 1.00 61.50 173 ARG A C 1
ATOM 1338 O O . ARG A 1 173 ? -11.189 -28.772 30.492 1.00 61.50 173 ARG A O 1
ATOM 1345 N N . ARG A 1 174 ? -11.737 -26.585 30.545 1.00 60.97 174 ARG A N 1
ATOM 1346 C CA . ARG A 1 174 ? -11.573 -26.442 31.993 1.00 60.97 174 ARG A CA 1
ATOM 1347 C C . ARG A 1 174 ? -12.552 -27.428 32.638 1.00 60.97 174 ARG A C 1
ATOM 1349 O O . ARG A 1 174 ? -13.728 -27.390 32.267 1.00 60.97 174 ARG A O 1
ATOM 1356 N N . PRO A 1 175 ? -12.108 -28.302 33.557 1.00 60.62 175 PRO A N 1
ATOM 1357 C CA . PRO A 1 175 ? -13.041 -29.101 34.331 1.00 60.62 175 PRO A CA 1
ATOM 1358 C C . PRO A 1 175 ? -14.023 -28.148 35.012 1.00 60.62 175 PRO A C 1
ATOM 1360 O O . PRO A 1 175 ? -13.625 -27.101 35.535 1.00 60.62 175 PRO A O 1
ATOM 1363 N N . ALA A 1 176 ? -15.307 -28.485 34.922 1.00 56.84 176 ALA A N 1
ATOM 1364 C CA . ALA A 1 176 ? -16.382 -27.746 35.554 1.00 56.84 176 ALA A CA 1
ATOM 1365 C C . ALA A 1 176 ? -16.042 -27.570 37.041 1.00 56.84 176 ALA A C 1
ATOM 1367 O O . ALA A 1 176 ? -16.024 -28.538 37.799 1.00 56.84 176 ALA A O 1
ATOM 1368 N N . ARG A 1 177 ? -15.728 -26.336 37.455 1.00 58.69 177 ARG A N 1
ATOM 1369 C CA . ARG A 1 177 ? -15.722 -25.989 38.876 1.00 58.69 177 ARG A CA 1
ATOM 1370 C C . ARG A 1 177 ? -17.170 -26.068 39.328 1.00 58.69 177 ARG A C 1
ATOM 1372 O O . ARG A 1 177 ? -17.982 -25.224 38.956 1.00 58.69 177 ARG A O 1
ATOM 1379 N N . GLY A 1 178 ? -17.479 -27.130 40.061 1.00 58.16 178 GLY A N 1
ATOM 1380 C CA . GLY A 1 178 ? -18.731 -27.252 40.778 1.00 58.16 178 GLY A CA 1
ATOM 1381 C C . GLY A 1 178 ? -18.922 -26.064 41.718 1.00 58.16 178 GLY A C 1
ATOM 1382 O O . GLY A 1 178 ? -17.976 -25.641 42.374 1.00 58.16 178 GLY A O 1
ATOM 1383 N N . GLY A 1 179 ? -20.151 -25.554 41.721 1.00 52.59 179 GLY A N 1
ATOM 1384 C CA . GLY A 1 179 ? -20.947 -25.368 42.933 1.00 52.59 179 GLY A CA 1
ATOM 1385 C C . GLY A 1 179 ? -20.528 -24.275 43.929 1.00 52.59 179 GLY A C 1
ATOM 1386 O O . GLY A 1 179 ? -19.391 -24.258 44.391 1.00 52.59 179 GLY A O 1
ATOM 1387 N N . PRO A 1 180 ? -21.461 -23.398 44.340 1.00 54.97 180 PRO A N 1
ATOM 1388 C CA . PRO A 1 180 ? -21.211 -22.368 45.338 1.00 54.97 180 PRO A CA 1
ATOM 1389 C C . PRO A 1 180 ? -21.230 -22.963 46.752 1.00 54.97 180 PRO A C 1
ATOM 1391 O O . PRO A 1 180 ? -22.250 -23.492 47.188 1.00 54.97 180 PRO A O 1
ATOM 1394 N N . SER A 1 181 ? -20.138 -22.807 47.503 1.00 51.75 181 SER A N 1
ATOM 1395 C CA . SER A 1 181 ? -20.217 -22.842 48.966 1.00 51.75 181 SER A CA 1
ATOM 1396 C C . SER A 1 181 ? -20.554 -21.446 49.460 1.00 51.75 181 SER A C 1
ATOM 1398 O O . SER A 1 181 ? -19.731 -20.530 49.419 1.00 51.75 181 SER A O 1
ATOM 1400 N N . ALA A 1 182 ? -21.794 -21.303 49.915 1.00 52.94 182 ALA A N 1
ATOM 1401 C CA . ALA A 1 182 ? -22.223 -20.209 50.757 1.00 52.94 182 ALA A CA 1
ATOM 1402 C C . ALA A 1 182 ? -21.345 -20.171 52.016 1.00 52.94 182 ALA A C 1
ATOM 1404 O O . ALA A 1 182 ? -21.334 -21.117 52.799 1.00 52.94 182 ALA A O 1
ATOM 1405 N N . VAL A 1 183 ? -20.630 -19.067 52.220 1.00 52.75 183 VAL A N 1
ATOM 1406 C CA . VAL A 1 183 ? -20.113 -18.695 53.537 1.00 52.75 183 VAL A CA 1
ATOM 1407 C C . VAL A 1 183 ? -20.703 -17.339 53.873 1.00 52.75 183 VAL A C 1
ATOM 1409 O O . VAL A 1 183 ? -20.286 -16.291 53.387 1.00 52.75 183 VAL A O 1
ATOM 1412 N N . THR A 1 184 ? -21.742 -17.400 54.692 1.00 55.16 184 THR A N 1
ATOM 1413 C CA . THR A 1 184 ? -22.279 -16.293 55.468 1.00 55.16 184 THR A CA 1
ATOM 1414 C C . THR A 1 184 ? -21.229 -15.835 56.479 1.00 55.16 184 THR A C 1
ATOM 1416 O O . THR A 1 184 ? -20.869 -16.596 57.374 1.00 55.16 184 THR A O 1
ATOM 1419 N N . GLY A 1 185 ? -20.759 -14.594 56.363 1.00 47.88 185 GLY A N 1
ATOM 1420 C CA . GLY A 1 185 ? -19.854 -13.967 57.327 1.00 47.88 185 GLY A CA 1
ATOM 1421 C C . GLY A 1 185 ? -20.202 -12.494 57.515 1.00 47.88 185 GLY A C 1
ATOM 1422 O O . GLY A 1 185 ? -19.962 -11.676 56.635 1.00 47.88 185 GLY A O 1
ATOM 1423 N N . ARG A 1 186 ? -20.831 -12.190 58.651 1.00 42.41 186 ARG A N 1
ATOM 1424 C CA . ARG A 1 186 ? -21.296 -10.869 59.096 1.00 42.41 186 ARG A CA 1
ATOM 1425 C C . ARG A 1 186 ? -20.153 -9.884 59.382 1.00 42.41 186 ARG A C 1
ATOM 1427 O O . ARG A 1 186 ? -19.145 -10.266 59.955 1.00 42.41 186 ARG A O 1
ATOM 1434 N N . ALA A 1 187 ? -20.466 -8.614 59.104 1.00 45.06 187 ALA A N 1
ATOM 1435 C CA . ALA A 1 187 ? -20.192 -7.388 59.865 1.00 45.06 187 ALA A CA 1
ATOM 1436 C C . ALA A 1 187 ? -18.765 -7.092 60.368 1.00 45.06 187 ALA A C 1
ATOM 1438 O O . ALA A 1 187 ? -18.252 -7.761 61.257 1.00 45.06 187 ALA A O 1
ATOM 1439 N N . SER A 1 188 ? -18.249 -5.914 60.000 1.00 46.66 188 SER A N 1
ATOM 1440 C CA . SER A 1 188 ? -18.021 -4.857 60.996 1.00 46.66 188 SER A CA 1
ATOM 1441 C C . SER A 1 188 ? -17.915 -3.475 60.357 1.00 46.66 188 SER A C 1
ATOM 1443 O O . SER A 1 188 ? -17.236 -3.255 59.359 1.00 46.66 188 SER A O 1
ATOM 1445 N N . VAL A 1 189 ? -18.664 -2.567 60.971 1.00 50.03 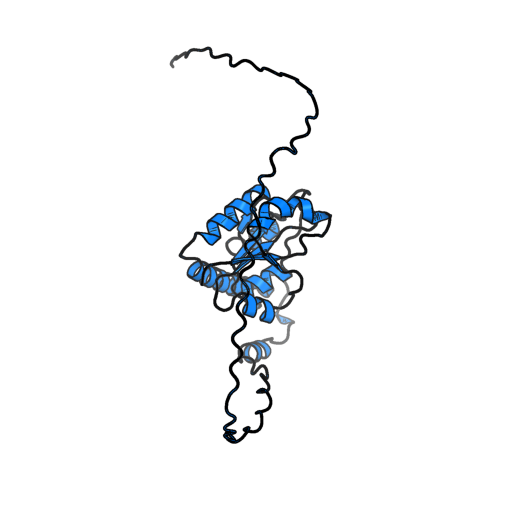189 VAL A N 1
ATOM 1446 C CA . VAL A 1 189 ? -18.753 -1.131 60.736 1.00 50.03 189 VAL A CA 1
ATOM 1447 C C . VAL A 1 189 ? -17.521 -0.474 61.342 1.00 50.03 189 VAL A C 1
ATOM 1449 O O . VAL A 1 189 ? -17.314 -0.620 62.542 1.00 50.03 189 VAL A O 1
ATOM 1452 N N . HIS A 1 190 ? -16.771 0.317 60.576 1.00 45.12 190 HIS A N 1
ATOM 1453 C CA . HIS A 1 190 ? -15.957 1.397 61.136 1.00 45.12 190 HIS A CA 1
ATOM 1454 C C . HIS A 1 190 ? -16.177 2.675 60.331 1.00 45.12 190 HIS A C 1
ATOM 1456 O O . HIS A 1 190 ? -15.708 2.842 59.208 1.00 45.12 190 HIS A O 1
ATOM 1462 N N . ALA A 1 191 ? -16.957 3.561 60.949 1.00 49.84 191 ALA A N 1
ATOM 1463 C CA . ALA A 1 191 ? -17.034 4.966 60.621 1.00 49.84 191 ALA A CA 1
ATOM 1464 C C . ALA A 1 191 ? -15.698 5.622 60.994 1.00 49.84 191 ALA A C 1
ATOM 1466 O O . ALA A 1 191 ? -15.270 5.553 62.143 1.00 49.84 191 ALA A O 1
ATOM 1467 N N . GLY A 1 192 ? -15.060 6.264 60.021 1.00 42.50 192 GLY A N 1
ATOM 1468 C CA . GLY A 1 192 ? -13.860 7.069 60.210 1.00 42.50 192 GLY A CA 1
ATOM 1469 C C . GLY A 1 192 ? -14.023 8.389 59.479 1.00 42.50 192 GLY A C 1
ATOM 1470 O O . GLY A 1 192 ? -13.594 8.535 58.341 1.00 42.50 192 GLY A O 1
ATOM 1471 N N . ARG A 1 193 ? -14.702 9.329 60.140 1.00 46.91 193 ARG A N 1
ATOM 1472 C CA . ARG A 1 193 ? -14.678 10.765 59.844 1.00 46.91 193 ARG A CA 1
ATOM 1473 C C . ARG A 1 193 ? -13.233 11.256 59.938 1.00 46.91 193 ARG A C 1
ATOM 1475 O O . ARG A 1 193 ? -12.586 10.990 60.947 1.00 46.91 193 ARG A O 1
ATOM 1482 N N . SER A 1 194 ? -12.767 12.026 58.963 1.00 47.00 194 SER A N 1
ATOM 1483 C CA . SER A 1 194 ? -11.747 13.059 59.179 1.00 47.00 194 SER A CA 1
ATOM 1484 C C . SER A 1 194 ? -11.824 14.071 58.047 1.00 47.00 194 SER A C 1
ATOM 1486 O O . SER A 1 194 ? -11.316 13.859 56.948 1.00 47.00 194 SER A O 1
ATOM 1488 N N . ASP A 1 195 ? -12.515 15.163 58.354 1.00 47.53 195 ASP A N 1
ATOM 1489 C CA . ASP A 1 195 ? -12.407 16.436 57.669 1.00 47.53 195 ASP A CA 1
ATOM 1490 C C . ASP A 1 195 ? -10.951 16.916 57.744 1.00 47.53 195 ASP A C 1
ATOM 1492 O O . ASP A 1 195 ? -10.411 17.101 58.834 1.00 47.53 195 ASP A O 1
ATOM 1496 N N . ILE A 1 196 ? -10.314 17.150 56.596 1.00 49.19 196 ILE A N 1
ATOM 1497 C CA . ILE A 1 196 ? -9.146 18.031 56.516 1.00 49.19 196 ILE A CA 1
ATOM 1498 C C . ILE A 1 196 ? -9.421 19.042 55.411 1.00 49.19 196 ILE A C 1
ATOM 1500 O O . ILE A 1 196 ? -9.208 18.802 54.223 1.00 49.19 196 ILE A O 1
ATOM 1504 N N . ALA A 1 197 ? -9.918 20.196 55.846 1.00 47.44 197 ALA A N 1
ATOM 1505 C CA . ALA A 1 197 ? -9.841 21.439 55.108 1.00 47.44 197 ALA A CA 1
ATOM 1506 C C . ALA A 1 197 ? -8.358 21.822 54.964 1.00 47.44 197 ALA A C 1
ATOM 1508 O O . ALA A 1 197 ? -7.689 22.144 55.945 1.00 47.44 197 ALA A O 1
ATOM 1509 N N . GLY A 1 198 ? -7.841 21.761 53.738 1.00 41.12 198 GLY A N 1
ATOM 1510 C CA . GLY A 1 198 ? -6.477 22.146 53.386 1.00 41.12 198 GLY A CA 1
ATOM 1511 C C . GLY A 1 198 ? -6.488 23.254 52.341 1.00 41.12 198 GLY A C 1
ATOM 1512 O O . GLY A 1 198 ? -6.644 22.992 51.156 1.00 41.12 198 GLY A O 1
ATOM 1513 N N . ALA A 1 199 ? -6.363 24.484 52.831 1.00 41.34 199 ALA A N 1
ATOM 1514 C CA . ALA A 1 199 ? -6.145 25.754 52.144 1.00 41.34 199 ALA A CA 1
ATOM 1515 C C . ALA A 1 199 ? -5.690 25.712 50.665 1.00 41.34 199 ALA A C 1
ATOM 1517 O O . ALA A 1 199 ? -4.560 25.340 50.347 1.00 41.34 199 ALA A O 1
ATOM 1518 N N . CYS A 1 200 ? -6.516 26.289 49.787 1.00 39.94 200 CYS A N 1
ATOM 1519 C CA . CYS A 1 200 ? -6.057 26.899 48.541 1.00 39.94 200 CYS A CA 1
ATOM 1520 C C . CYS A 1 200 ? -5.175 28.114 48.872 1.00 39.94 200 CYS A C 1
ATOM 1522 O O . CYS A 1 200 ? -5.657 29.096 49.438 1.00 39.94 200 CYS A O 1
ATOM 1524 N N . ARG A 1 201 ? -3.894 28.075 48.492 1.00 45.28 201 ARG A N 1
ATOM 1525 C CA . ARG A 1 201 ? -3.071 29.281 48.320 1.00 45.28 201 ARG A CA 1
ATOM 1526 C C . ARG A 1 201 ? -2.935 29.597 46.827 1.00 45.28 201 ARG A C 1
ATOM 1528 O O . ARG A 1 201 ? -2.724 28.671 46.046 1.00 45.28 201 ARG A O 1
ATOM 1535 N N . PRO A 1 202 ? -3.008 30.876 46.428 1.00 55.81 202 PRO A N 1
ATOM 1536 C CA . PRO A 1 202 ? -2.721 31.293 45.066 1.00 55.81 202 PRO A CA 1
ATOM 1537 C C . PRO A 1 202 ? -1.201 31.350 44.869 1.00 55.81 202 PRO A C 1
ATOM 1539 O O . PRO A 1 202 ? -0.500 32.010 45.634 1.00 55.81 202 PRO A O 1
ATOM 1542 N N . GLN A 1 203 ? -0.685 30.667 43.848 1.00 43.12 203 GLN A N 1
ATOM 1543 C CA . GLN A 1 203 ? 0.650 30.946 43.319 1.00 43.12 203 GLN A CA 1
ATOM 1544 C C . GLN A 1 203 ? 0.503 31.734 42.023 1.00 43.12 203 GLN A C 1
ATOM 1546 O O . GLN A 1 203 ? 0.262 31.191 40.947 1.00 43.12 203 GLN A O 1
ATOM 1551 N N . SER A 1 204 ? 0.623 33.046 42.180 1.00 48.16 204 SER A N 1
ATOM 1552 C CA . SER A 1 204 ? 1.123 33.950 41.162 1.00 48.16 204 SER A CA 1
ATOM 1553 C C . SER A 1 204 ? 2.622 33.704 40.925 1.00 48.16 204 SER A C 1
ATOM 1555 O O . SER A 1 204 ? 3.346 33.242 41.805 1.00 48.16 204 SER A O 1
ATOM 1557 N N . ASP A 1 205 ? 3.065 34.073 39.725 1.00 48.06 205 ASP A N 1
ATOM 1558 C CA . ASP A 1 205 ? 4.442 34.439 39.379 1.00 48.06 205 ASP A CA 1
ATOM 1559 C C . ASP A 1 205 ? 5.511 33.339 39.282 1.00 48.06 205 ASP A C 1
ATOM 1561 O O . ASP A 1 205 ? 6.358 33.151 40.153 1.00 48.06 205 ASP A O 1
ATOM 1565 N N . CYS A 1 206 ? 5.603 32.743 38.088 1.00 40.81 206 CYS A N 1
ATOM 1566 C CA . CYS A 1 206 ? 6.882 32.297 37.526 1.00 40.81 206 CYS A CA 1
ATOM 1567 C C . CYS A 1 206 ? 6.939 32.489 35.998 1.00 40.81 206 CYS A C 1
ATOM 1569 O O . CYS A 1 206 ? 7.172 31.557 35.236 1.00 40.81 206 CYS A O 1
ATOM 1571 N N . CYS A 1 207 ? 6.782 33.734 35.535 1.00 39.59 207 CYS A N 1
ATOM 1572 C CA . CYS A 1 207 ? 7.288 34.158 34.226 1.00 39.59 207 CYS A CA 1
ATOM 1573 C C . CYS A 1 207 ? 8.547 35.011 34.427 1.00 39.59 207 CYS A C 1
ATOM 1575 O O . CYS A 1 207 ? 8.502 36.243 34.443 1.00 39.59 207 CYS A O 1
ATOM 1577 N N . ARG A 1 208 ? 9.703 34.349 34.582 1.00 43.12 208 ARG A N 1
ATOM 1578 C CA . ARG A 1 208 ? 10.999 35.015 34.425 1.00 43.12 208 ARG A CA 1
ATOM 1579 C C . ARG A 1 208 ? 11.247 35.297 32.947 1.00 43.12 208 ARG A C 1
ATOM 1581 O O . ARG A 1 208 ? 11.486 34.411 32.137 1.00 43.12 208 ARG A O 1
ATOM 1588 N N . ARG A 1 209 ? 11.180 36.594 32.672 1.00 40.81 209 ARG A N 1
ATOM 1589 C CA . ARG A 1 209 ? 11.748 37.351 31.559 1.00 40.81 209 ARG A CA 1
ATOM 159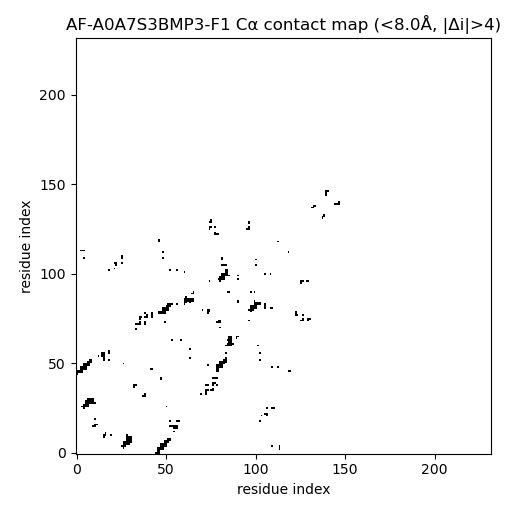0 C C . ARG A 1 209 ? 13.087 36.774 31.073 1.00 40.81 209 ARG A C 1
ATOM 1592 O O . ARG A 1 209 ? 14.031 36.697 31.852 1.00 40.81 209 ARG A O 1
ATOM 1599 N N . HIS A 1 210 ? 13.192 36.538 29.767 1.00 38.22 210 HIS A N 1
ATOM 1600 C CA . HIS A 1 210 ? 14.433 36.750 29.022 1.00 38.22 210 HIS A CA 1
ATOM 1601 C C . HIS A 1 210 ? 14.192 37.776 27.902 1.00 38.22 210 HIS A C 1
ATOM 1603 O O . HIS A 1 210 ? 13.075 37.861 27.383 1.00 38.22 210 HIS A O 1
ATOM 1609 N N . PRO A 1 211 ? 15.193 38.615 27.581 1.00 52.84 211 PRO A N 1
ATOM 1610 C CA . PRO A 1 211 ? 15.009 39.813 26.780 1.00 52.84 211 PRO A CA 1
ATOM 1611 C C . PRO A 1 211 ? 15.236 39.573 25.281 1.00 52.84 211 PRO A C 1
ATOM 1613 O O . PRO A 1 211 ? 16.121 38.829 24.883 1.00 52.84 211 PRO A O 1
ATOM 1616 N N . ARG A 1 212 ? 14.449 40.304 24.483 1.00 42.94 212 ARG A N 1
ATOM 1617 C CA . ARG A 1 212 ? 14.828 41.011 23.246 1.00 42.94 212 ARG A CA 1
ATOM 1618 C C . ARG A 1 212 ? 15.828 40.314 22.306 1.00 42.94 212 ARG A C 1
ATOM 1620 O O . ARG A 1 212 ? 17.030 40.453 22.488 1.00 42.94 212 ARG A O 1
ATOM 1627 N N . VAL A 1 213 ? 15.322 39.838 21.167 1.00 45.03 213 VAL A N 1
ATOM 1628 C CA . VAL A 1 213 ? 15.930 40.159 19.865 1.00 45.03 213 VAL A CA 1
ATOM 1629 C C . VAL A 1 213 ? 14.803 40.523 18.904 1.00 45.03 213 VAL A C 1
ATOM 1631 O O . VAL A 1 213 ? 13.989 39.687 18.522 1.00 45.03 213 VAL A O 1
ATOM 1634 N N . ALA A 1 214 ? 14.730 41.810 18.579 1.00 40.97 214 ALA A N 1
ATOM 1635 C CA . ALA A 1 214 ? 13.950 42.324 17.471 1.00 40.97 214 ALA A CA 1
ATOM 1636 C C . ALA A 1 214 ? 14.785 42.166 16.197 1.00 40.97 214 ALA A C 1
ATOM 1638 O O . ALA A 1 214 ? 15.930 42.610 16.159 1.00 40.97 214 ALA A O 1
ATOM 1639 N N . SER A 1 215 ? 14.207 41.583 15.153 1.00 39.00 215 SER A N 1
ATOM 1640 C CA . SER A 1 215 ? 14.587 41.914 13.784 1.00 39.00 215 SER A CA 1
ATOM 1641 C C . SER A 1 215 ? 13.319 41.980 12.951 1.00 39.00 215 SER A C 1
ATOM 1643 O O . SER A 1 215 ? 12.665 40.974 12.675 1.00 39.00 215 SER A O 1
ATOM 1645 N N . CYS A 1 216 ? 12.938 43.214 12.643 1.00 36.19 216 CYS A N 1
ATOM 1646 C CA . CYS A 1 216 ? 11.881 43.551 11.716 1.00 36.19 216 CYS A CA 1
ATOM 1647 C C . CYS A 1 216 ? 12.446 43.412 10.300 1.00 36.19 216 CYS A C 1
ATOM 1649 O O . CYS A 1 216 ? 13.262 44.234 9.892 1.00 36.19 216 CYS A O 1
ATOM 1651 N N . HIS A 1 217 ? 11.975 42.436 9.528 1.00 43.06 217 HIS A N 1
ATOM 1652 C CA . HIS A 1 217 ? 12.016 42.539 8.073 1.00 43.06 217 HIS A CA 1
ATOM 1653 C C . HIS A 1 217 ? 10.606 42.813 7.573 1.00 43.06 217 HIS A C 1
ATOM 1655 O O . HIS A 1 217 ? 9.754 41.931 7.510 1.00 43.06 217 HIS A O 1
ATOM 1661 N N . GLY A 1 218 ? 10.372 44.087 7.263 1.00 38.84 218 GLY A N 1
ATOM 1662 C CA . GLY A 1 218 ? 9.281 44.493 6.401 1.00 38.84 218 GLY A CA 1
ATOM 1663 C C . GLY A 1 218 ? 9.570 44.049 4.971 1.00 38.84 218 GLY A C 1
ATOM 1664 O O . GLY A 1 218 ? 10.700 44.135 4.488 1.00 38.84 218 GLY A O 1
ATOM 1665 N N . THR A 1 219 ? 8.539 43.600 4.272 1.00 43.97 219 THR A N 1
ATOM 1666 C CA . THR A 1 219 ? 8.536 43.611 2.813 1.00 43.97 219 THR A CA 1
ATOM 1667 C C . THR A 1 219 ? 7.205 44.187 2.377 1.00 43.97 219 THR A C 1
ATOM 1669 O O . THR A 1 219 ? 6.138 43.714 2.762 1.00 43.97 219 THR A O 1
ATOM 1672 N N . ALA A 1 220 ? 7.317 45.305 1.670 1.00 44.12 220 ALA A N 1
ATOM 1673 C CA . ALA A 1 220 ? 6.228 46.139 1.225 1.00 44.12 220 ALA A CA 1
ATOM 1674 C C . ALA A 1 220 ? 5.357 45.414 0.193 1.00 44.12 220 ALA A C 1
ATOM 1676 O O . ALA A 1 220 ? 5.852 44.763 -0.725 1.00 44.12 220 ALA A O 1
ATOM 1677 N N . ILE A 1 221 ? 4.048 45.595 0.342 1.00 42.94 221 ILE A N 1
ATOM 1678 C CA . ILE A 1 221 ? 3.046 45.326 -0.682 1.00 42.94 221 ILE A CA 1
ATOM 1679 C C . ILE A 1 221 ? 3.081 46.519 -1.641 1.00 42.94 221 ILE A C 1
ATOM 1681 O O . ILE A 1 221 ? 2.759 47.636 -1.242 1.00 42.94 221 ILE A O 1
ATOM 1685 N N . ALA A 1 222 ? 3.459 46.285 -2.896 1.00 49.09 222 ALA A N 1
ATOM 1686 C CA . ALA A 1 222 ? 3.242 47.230 -3.984 1.00 49.09 222 ALA A CA 1
ATOM 1687 C C . ALA A 1 222 ? 2.127 46.690 -4.886 1.00 49.09 222 ALA A C 1
ATOM 1689 O O . ALA A 1 222 ? 2.289 45.684 -5.573 1.00 49.09 222 ALA A O 1
ATOM 1690 N N . ALA A 1 223 ? 0.983 47.370 -4.849 1.00 47.09 223 ALA A N 1
ATOM 1691 C CA . ALA A 1 223 ? -0.094 47.245 -5.817 1.00 47.09 223 ALA A CA 1
ATOM 1692 C C . ALA A 1 223 ? 0.071 48.327 -6.895 1.00 47.09 223 ALA A C 1
ATOM 1694 O O . ALA A 1 223 ? 0.218 49.497 -6.553 1.00 47.09 223 ALA A O 1
ATOM 1695 N N . SER A 1 224 ? 0.043 47.931 -8.172 1.00 44.06 224 SER A N 1
ATOM 1696 C CA . SER A 1 224 ? -0.167 48.751 -9.386 1.00 44.06 224 SER A CA 1
ATOM 1697 C C . SER A 1 224 ? 0.321 47.916 -10.583 1.00 44.06 224 SER A C 1
ATOM 1699 O O . SER A 1 224 ? 1.440 47.429 -10.539 1.00 44.06 224 SER A O 1
ATOM 1701 N N . GLY A 1 225 ? -0.396 47.684 -11.680 1.00 42.16 225 GLY A N 1
ATOM 1702 C CA . GLY A 1 225 ? -1.672 48.204 -12.134 1.00 42.16 225 GLY A CA 1
ATOM 1703 C C . GLY A 1 225 ? -2.000 47.690 -13.549 1.00 42.16 225 GLY A C 1
ATOM 1704 O O . GLY A 1 225 ? -1.178 47.059 -14.199 1.00 42.16 225 GLY A O 1
ATOM 1705 N N . ARG A 1 226 ? -3.230 48.016 -13.961 1.00 51.03 226 ARG A N 1
ATOM 1706 C CA . ARG A 1 226 ? -3.796 48.223 -15.311 1.00 51.03 226 ARG A CA 1
ATOM 1707 C C . ARG A 1 226 ? -3.610 47.204 -16.450 1.00 51.03 226 ARG A C 1
ATOM 1709 O O . ARG A 1 226 ? -2.526 46.842 -16.880 1.00 51.03 226 ARG A O 1
ATOM 1716 N N . ALA A 1 227 ? -4.783 46.919 -17.014 1.00 50.03 227 ALA A N 1
ATOM 1717 C CA . ALA A 1 227 ? -5.097 46.294 -18.287 1.00 50.03 227 ALA A CA 1
ATOM 1718 C C . ALA A 1 227 ? -4.464 46.967 -19.515 1.00 50.03 227 ALA A C 1
ATOM 1720 O O . ALA A 1 227 ? -4.352 48.192 -19.553 1.00 50.03 227 ALA A O 1
ATOM 1721 N N . GLN A 1 228 ? -4.262 46.171 -20.570 1.00 53.88 228 GLN A N 1
ATOM 1722 C CA . GLN A 1 228 ? -4.516 46.591 -21.947 1.00 53.88 228 GLN A CA 1
ATOM 1723 C C . GLN A 1 228 ? -5.173 45.460 -22.748 1.00 53.88 228 GLN A C 1
ATOM 1725 O O . GLN A 1 228 ? -4.757 44.306 -22.713 1.00 53.88 228 GLN A O 1
ATOM 1730 N N . VAL A 1 229 ? -6.236 45.858 -23.442 1.00 53.69 229 VAL A N 1
ATOM 1731 C CA . VAL A 1 229 ? -6.981 45.147 -24.476 1.00 53.69 229 VAL A CA 1
ATOM 1732 C C . VAL A 1 229 ? -6.536 45.733 -25.813 1.00 53.69 229 VAL A C 1
ATOM 1734 O O . VAL A 1 229 ? -6.659 46.940 -25.980 1.00 53.69 229 VAL A O 1
ATOM 1737 N N . THR A 1 230 ? -6.094 44.885 -26.740 1.00 59.00 230 THR A N 1
ATOM 1738 C CA . THR A 1 230 ? -6.186 44.993 -28.217 1.00 59.00 230 THR A CA 1
ATOM 1739 C C . THR A 1 230 ? -5.919 43.564 -28.721 1.00 59.00 230 THR A C 1
ATOM 1741 O O . THR A 1 230 ? -4.933 42.975 -28.295 1.00 59.00 230 THR A O 1
ATOM 1744 N N . GLY A 1 231 ? -6.751 42.859 -29.485 1.00 60.62 231 GLY A N 1
ATOM 1745 C CA . GLY A 1 231 ? -7.538 43.292 -30.632 1.00 60.62 231 GLY A CA 1
ATOM 1746 C C . GLY A 1 231 ? -6.714 43.093 -31.907 1.00 60.62 231 GLY A C 1
ATOM 1747 O O . GLY A 1 231 ? -6.001 44.024 -32.252 1.00 60.62 231 GLY A O 1
ATOM 1748 N N . VAL A 1 232 ? -6.745 41.888 -32.498 1.00 57.00 232 VAL A N 1
ATOM 1749 C CA . VAL A 1 232 ? -7.079 41.497 -33.897 1.00 57.00 232 VAL A CA 1
ATOM 1750 C C . VAL A 1 232 ? -7.115 39.968 -33.932 1.00 57.00 232 VAL A C 1
ATOM 1752 O O . VAL A 1 232 ? -6.153 39.355 -33.421 1.00 57.00 232 VAL A O 1
#

Nearest PDB structures (foldseek):
  6hll-assembly1_A  TM=5.377E-01  e=3.144E-03  Homo sapiens
  4zjc-assembly1_A  TM=5.196E-01  e=6.465E-03  Homo sapiens
  7br3-assembly1_A  TM=5.268E-01  e=9.846E-03  Homo sapiens
  8wkz-assembly1_A  TM=5.228E-01  e=1.592E-02  Homo sapiens
  2rdm-assembly1_A  TM=4.553E-01  e=1.870E-01  Sinorhizobium medicae WSM419

Solvent-accessible surface area (backbone atoms only — not comparable to full-atom values): 14818 Å² total; per-residue (Å²): 107,74,59,45,45,32,26,58,36,64,58,79,44,78,63,25,32,78,72,35,61,81,38,57,92,68,37,46,73,48,63,90,76,89,52,43,68,63,40,29,62,59,27,53,87,32,50,30,35,36,38,39,65,55,62,63,56,87,49,69,42,62,71,38,80,62,67,56,74,61,50,51,32,36,37,74,27,46,31,42,41,38,30,42,42,31,21,63,71,54,50,59,77,38,58,84,57,44,50,69,28,53,75,83,47,43,48,57,51,51,55,54,56,61,70,49,88,60,54,68,59,53,27,54,51,29,33,53,50,48,54,59,66,65,27,67,71,51,47,41,69,70,64,75,51,71,60,92,76,54,80,75,66,74,62,57,59,68,54,70,67,46,78,74,80,66,76,74,68,71,74,79,80,73,77,82,80,74,78,86,80,87,77,91,77,83,86,83,90,79,91,77,90,74,90,75,91,75,81,90,73,89,83,77,86,86,81,82,82,81,82,85,84,88,80,89,78,85,78,84,87,83,87,86,79,83,88,87,89,82,92,133

Radius of gyration: 30.55 Å; Cα contacts (8 Å, |Δi|>4): 222; chains: 1; bounding box: 39×80×95 Å

Mean predicted aligned error: 15.55 Å

Foldseek 3Di:
DFEAEAEAADCPQPLRVVLCPLVVVRYHYDHPDQALVVLLVVCPPHAYEYEEADSNNVPDLQDAADPVSVLLSNLLSLHAYEYERHHVVNCVLCPLLYHYDHSVCSSVVSVVQSPDPCSSVSSVVSSVVSCVCPPVVNVCVPVPPPCVPPPDPPVVVVVVPPPDVPPPVPPPPDPDPDDDDDDDDDDDDDDDDDDDDDDDDDDDDDPDDDDDDDDDDDDDDDDDDDDDDDDD

pLDDT: mean 77.45, std 22.38, range [36.19, 98.56]

Sequence (232 aa):
SAPRALFLGDPDLEERARCFDGLRALVRPVNHIWNVSAFRTLCDGSVAIFVNVHKRCTQSELTQPFEAVRAAQVLSAGGLLLSQRAHPADEAEYAGLVEFHSLPQLRTAVVGLLARSNLRRTIAQRMSAFRSRFAPAELYARSALNVSAVPAYSRAEREFTKPGRDGVRAPPRRPARGGPSAVTGRASVHAGRSDIAGACRPQSDCCRRHPRVASCHGTAIAASGRAQVTGV

Organism: NCBI:txid156174